Protein AF-A0A1H1T2J7-F1 (afdb_monomer_lite)

Radius of gyration: 29.34 Å; chains: 1; bounding box: 69×79×76 Å

Structure (mmCIF, N/CA/C/O backbone):
data_AF-A0A1H1T2J7-F1
#
_entry.id   AF-A0A1H1T2J7-F1
#
loop_
_atom_site.group_PDB
_atom_site.id
_atom_site.type_symbol
_atom_site.label_atom_id
_atom_site.label_alt_id
_atom_site.label_comp_id
_atom_site.label_asym_id
_atom_site.label_entity_id
_atom_site.label_seq_id
_atom_site.pdbx_PDB_ins_code
_atom_site.Cartn_x
_atom_site.Cartn_y
_atom_site.Cartn_z
_atom_site.occupancy
_atom_site.B_iso_or_equiv
_atom_site.auth_seq_id
_atom_site.auth_comp_id
_atom_site.auth_asym_id
_atom_site.auth_atom_id
_atom_site.pdbx_PDB_model_num
ATOM 1 N N . MET A 1 1 ? 28.607 -16.608 5.369 1.00 45.50 1 MET A N 1
ATOM 2 C CA . MET A 1 1 ? 27.404 -16.664 6.226 1.00 45.50 1 MET A CA 1
ATOM 3 C C . MET A 1 1 ? 26.547 -15.465 5.871 1.00 45.50 1 MET A C 1
ATOM 5 O O . MET A 1 1 ? 27.024 -14.351 6.033 1.00 45.50 1 MET A O 1
ATOM 9 N N . SER A 1 2 ? 25.358 -15.665 5.303 1.00 65.75 2 SER A N 1
ATOM 10 C CA . SER A 1 2 ? 24.449 -14.551 5.011 1.00 65.75 2 SER A CA 1
ATOM 11 C C . SER A 1 2 ? 23.874 -14.031 6.326 1.00 65.75 2 SER A C 1
ATOM 13 O O . SER A 1 2 ? 23.206 -14.776 7.038 1.00 65.75 2 SER A O 1
ATOM 15 N N . THR A 1 3 ? 24.163 -12.780 6.670 1.00 82.38 3 THR A N 1
ATOM 16 C CA . THR A 1 3 ? 23.633 -12.141 7.878 1.00 82.38 3 THR A CA 1
ATOM 17 C C . THR A 1 3 ? 22.155 -11.817 7.671 1.00 82.38 3 THR A C 1
ATOM 19 O O . THR A 1 3 ? 21.805 -11.123 6.719 1.00 82.38 3 THR A O 1
ATOM 22 N N . THR A 1 4 ? 21.283 -12.317 8.546 1.00 82.56 4 THR A N 1
ATOM 23 C CA . THR A 1 4 ? 19.844 -12.020 8.522 1.00 82.56 4 THR A CA 1
ATOM 24 C C . THR A 1 4 ? 19.468 -11.142 9.709 1.00 82.56 4 THR A C 1
ATOM 26 O O . THR A 1 4 ? 19.752 -11.508 10.850 1.00 82.56 4 THR A O 1
ATOM 29 N N . THR A 1 5 ? 18.786 -10.026 9.457 1.00 86.62 5 THR A N 1
ATOM 30 C CA . THR A 1 5 ? 18.246 -9.146 10.505 1.00 86.62 5 THR A CA 1
ATOM 31 C C . THR A 1 5 ? 16.771 -9.488 10.750 1.00 86.62 5 THR A C 1
ATOM 33 O O . THR A 1 5 ? 16.006 -9.524 9.784 1.00 86.62 5 THR A O 1
ATOM 36 N N . PRO A 1 6 ? 16.333 -9.745 11.998 1.00 87.75 6 PRO A N 1
ATOM 37 C CA . PRO A 1 6 ? 14.924 -9.990 12.288 1.00 87.75 6 PRO A CA 1
ATOM 38 C C . PRO A 1 6 ? 14.098 -8.716 12.055 1.00 87.75 6 PRO A C 1
ATOM 40 O O . PRO A 1 6 ? 14.407 -7.657 12.597 1.00 87.75 6 PRO A O 1
ATOM 43 N N . MET A 1 7 ? 13.030 -8.831 11.266 1.00 89.06 7 MET A N 1
ATOM 44 C CA . MET A 1 7 ? 12.106 -7.745 10.929 1.00 89.06 7 MET A CA 1
ATOM 45 C C . MET A 1 7 ? 10.665 -8.220 11.118 1.00 89.06 7 MET A C 1
ATOM 47 O O . MET A 1 7 ? 10.352 -9.383 10.858 1.00 89.06 7 MET A O 1
ATOM 51 N N . ARG A 1 8 ? 9.780 -7.323 11.565 1.00 91.38 8 ARG A N 1
ATOM 52 C CA . ARG A 1 8 ? 8.338 -7.582 11.541 1.00 91.38 8 ARG A CA 1
ATOM 53 C C . ARG A 1 8 ? 7.789 -7.260 10.162 1.00 91.38 8 ARG A C 1
ATOM 55 O O . ARG A 1 8 ? 8.061 -6.193 9.628 1.00 91.38 8 ARG A O 1
ATOM 62 N N . VAL A 1 9 ? 7.024 -8.195 9.620 1.00 90.88 9 VAL A N 1
ATOM 63 C CA . VAL A 1 9 ? 6.375 -8.081 8.316 1.00 90.88 9 VAL A CA 1
ATOM 64 C C . VAL A 1 9 ? 4.887 -8.277 8.531 1.00 90.88 9 VAL A C 1
ATOM 66 O O . VAL A 1 9 ? 4.489 -9.073 9.386 1.00 90.88 9 VAL A O 1
ATOM 69 N N . ASP A 1 10 ? 4.091 -7.531 7.777 1.00 91.62 10 ASP A N 1
ATOM 70 C CA . ASP A 1 10 ? 2.645 -7.676 7.778 1.00 91.62 10 ASP A CA 1
ATOM 71 C C . ASP A 1 10 ? 2.222 -9.113 7.409 1.00 91.62 10 ASP A C 1
ATOM 73 O O . ASP A 1 10 ? 2.847 -9.763 6.563 1.00 91.62 10 ASP A O 1
ATOM 77 N N . VAL A 1 11 ? 1.189 -9.629 8.080 1.00 93.94 11 VAL A N 1
ATOM 78 C CA . VAL A 1 11 ? 0.744 -11.018 7.900 1.00 93.94 11 VAL A CA 1
ATOM 79 C C . VAL A 1 11 ? 0.159 -11.253 6.511 1.00 93.94 11 VAL A C 1
ATOM 81 O O . VAL A 1 11 ? 0.441 -12.295 5.917 1.00 93.94 11 VAL A O 1
ATOM 84 N N . ASP A 1 12 ? -0.563 -10.278 5.960 1.00 92.94 12 ASP A N 1
ATOM 85 C CA . ASP A 1 12 ? -1.181 -10.386 4.642 1.00 92.94 12 ASP A CA 1
ATOM 86 C C . ASP A 1 12 ? -0.097 -10.388 3.561 1.00 92.94 12 ASP A C 1
ATOM 88 O O . ASP A 1 12 ? -0.158 -11.165 2.606 1.00 92.94 12 ASP A O 1
ATOM 92 N N . LEU A 1 13 ? 0.970 -9.606 3.757 1.00 93.94 13 LEU A N 1
ATOM 93 C CA . LEU A 1 13 ? 2.134 -9.619 2.870 1.00 93.94 13 LEU A CA 1
ATOM 94 C C . LEU A 1 13 ? 2.876 -10.968 2.908 1.00 93.94 13 LEU A C 1
ATOM 96 O O . LEU A 1 13 ? 3.302 -11.481 1.869 1.00 93.94 13 LEU A O 1
ATOM 100 N N . VAL A 1 14 ? 3.014 -11.576 4.091 1.00 96.56 14 VAL A N 1
ATOM 101 C CA . VAL A 1 14 ? 3.596 -12.922 4.236 1.00 96.56 14 VAL A CA 1
ATOM 102 C C . VAL A 1 14 ? 2.714 -13.980 3.568 1.00 96.56 14 VAL A C 1
ATOM 104 O O . VAL A 1 14 ? 3.239 -14.888 2.918 1.00 96.56 14 VAL A O 1
ATOM 107 N N . ASP A 1 15 ? 1.395 -13.886 3.704 1.00 97.44 15 ASP A N 1
ATOM 108 C CA . ASP A 1 15 ? 0.460 -14.838 3.105 1.00 97.44 15 ASP A CA 1
ATOM 109 C C . ASP A 1 15 ? 0.399 -14.699 1.576 1.00 97.44 15 ASP A C 1
ATOM 111 O O . ASP A 1 15 ? 0.446 -15.713 0.871 1.00 97.44 15 ASP A O 1
ATOM 115 N N . ALA A 1 16 ? 0.453 -13.474 1.045 1.00 96.62 16 ALA A N 1
ATOM 116 C CA . ALA A 1 16 ? 0.639 -13.230 -0.384 1.00 96.62 16 ALA A CA 1
ATOM 117 C C . ALA A 1 16 ? 1.948 -13.857 -0.897 1.00 96.62 16 ALA A C 1
ATOM 119 O O . ALA A 1 16 ? 1.958 -14.547 -1.921 1.00 96.62 16 ALA A O 1
ATOM 120 N N . ALA A 1 17 ? 3.052 -13.689 -0.160 1.00 97.25 17 ALA A N 1
ATOM 121 C CA . ALA A 1 17 ? 4.344 -14.268 -0.521 1.00 97.25 17 ALA A CA 1
ATOM 122 C C . ALA A 1 17 ? 4.333 -15.802 -0.517 1.00 97.25 17 ALA A C 1
ATOM 124 O O . ALA A 1 17 ? 4.962 -16.413 -1.380 1.00 97.25 17 ALA A O 1
ATOM 125 N N . LYS A 1 18 ? 3.606 -16.444 0.409 1.00 97.75 18 LYS A N 1
ATOM 126 C CA . LYS A 1 18 ? 3.408 -17.906 0.388 1.00 97.75 18 LYS A CA 1
ATOM 127 C C . LYS A 1 18 ? 2.643 -18.343 -0.854 1.00 97.75 18 LYS A C 1
ATOM 129 O O . LYS A 1 18 ? 3.051 -19.307 -1.494 1.00 97.75 18 LYS A O 1
ATOM 134 N N . SER A 1 19 ? 1.556 -17.645 -1.182 1.00 97.81 19 SER A N 1
ATOM 135 C CA . SER A 1 19 ? 0.707 -17.990 -2.324 1.00 97.81 19 SER A CA 1
ATOM 136 C C . SER A 1 19 ? 1.483 -17.923 -3.637 1.00 97.81 19 SER A C 1
ATOM 138 O O . SER A 1 19 ? 1.454 -18.870 -4.416 1.00 97.81 19 SER A O 1
ATOM 140 N N . VAL A 1 20 ? 2.213 -16.829 -3.871 1.00 97.38 20 VAL A N 1
ATOM 141 C CA . VAL A 1 20 ? 3.005 -16.659 -5.100 1.00 97.38 20 VAL A CA 1
ATOM 142 C C . VAL A 1 20 ? 4.252 -17.541 -5.083 1.00 97.38 20 VAL A C 1
ATOM 144 O O . VAL A 1 20 ? 4.575 -18.176 -6.083 1.00 97.38 20 VAL A O 1
ATOM 147 N N . GLY A 1 21 ? 4.931 -17.645 -3.938 1.00 95.94 21 GLY A N 1
ATOM 148 C CA . GLY A 1 21 ? 6.111 -18.492 -3.788 1.00 95.94 21 GLY A CA 1
ATOM 149 C C . GLY A 1 21 ? 5.819 -19.967 -4.067 1.00 95.94 21 GLY A C 1
ATOM 150 O O . GLY A 1 21 ? 6.632 -20.628 -4.703 1.00 95.94 21 GLY A O 1
ATOM 151 N N . ALA A 1 22 ? 4.644 -20.475 -3.684 1.00 95.75 22 ALA A N 1
ATOM 152 C CA . ALA A 1 22 ? 4.247 -21.853 -3.972 1.00 95.75 22 ALA A CA 1
ATOM 153 C C . ALA A 1 22 ? 4.180 -22.157 -5.480 1.00 95.75 22 ALA A C 1
ATOM 155 O O . ALA A 1 22 ? 4.58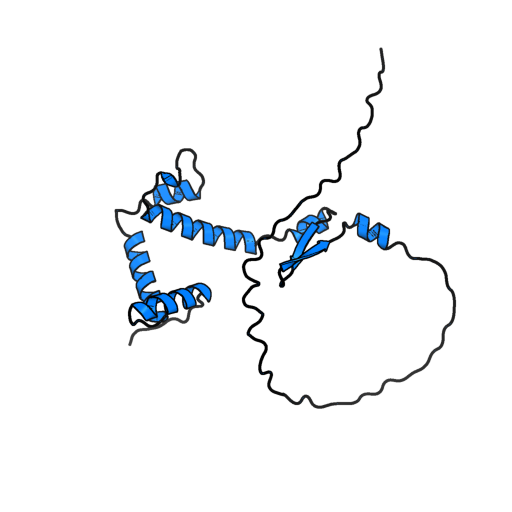1 -23.244 -5.889 1.00 95.75 22 ALA A O 1
ATOM 156 N N . LEU A 1 23 ? 3.732 -21.198 -6.299 1.00 96.19 23 LEU A N 1
ATOM 157 C CA . LEU A 1 23 ? 3.687 -21.334 -7.762 1.00 96.19 23 LEU A CA 1
ATOM 158 C C . LEU A 1 23 ? 5.095 -21.349 -8.376 1.00 96.19 23 LEU A C 1
ATOM 160 O O . LEU A 1 23 ? 5.359 -22.080 -9.323 1.00 96.19 23 LEU A O 1
ATOM 164 N N . GLU A 1 24 ? 6.014 -20.588 -7.783 1.00 92.75 24 GLU A N 1
ATOM 165 C CA . GLU A 1 24 ? 7.387 -20.386 -8.262 1.00 92.75 24 GLU A CA 1
ATOM 166 C C . GLU A 1 24 ? 8.422 -21.282 -7.553 1.00 92.75 24 GLU A C 1
ATOM 168 O O . GLU A 1 24 ? 9.630 -21.083 -7.699 1.00 92.75 24 GLU A O 1
ATOM 173 N N . SER A 1 25 ? 7.972 -22.253 -6.749 1.00 95.94 25 SER A N 1
ATOM 174 C CA . SER A 1 25 ? 8.825 -23.130 -5.927 1.00 95.94 25 SER A CA 1
ATOM 175 C C . SER A 1 25 ? 9.787 -22.378 -4.984 1.00 95.94 25 SER A C 1
ATOM 177 O O . SER A 1 25 ? 10.945 -22.757 -4.805 1.00 95.94 25 SER A O 1
ATOM 179 N N . ARG A 1 26 ? 9.309 -21.299 -4.355 1.00 96.19 26 ARG A N 1
ATOM 180 C CA . ARG A 1 26 ? 10.039 -20.460 -3.389 1.00 96.19 26 ARG A CA 1
ATOM 181 C C . ARG A 1 26 ? 9.320 -20.418 -2.043 1.00 96.19 26 ARG A C 1
ATOM 183 O O . ARG A 1 26 ? 8.097 -20.350 -1.966 1.00 96.19 26 ARG A O 1
ATOM 190 N N . SER A 1 27 ? 10.088 -20.389 -0.956 1.00 96.94 27 SER A N 1
ATOM 191 C CA . SER A 1 27 ? 9.541 -20.083 0.373 1.00 96.94 27 SER A CA 1
ATOM 192 C C . SER A 1 27 ? 9.063 -18.628 0.457 1.00 96.94 27 SER A C 1
ATOM 194 O O . SER A 1 27 ? 9.518 -17.773 -0.304 1.00 96.94 27 SER A O 1
ATOM 196 N N . ALA A 1 28 ? 8.208 -18.315 1.436 1.00 95.81 28 ALA A N 1
ATOM 197 C CA . ALA A 1 28 ? 7.718 -16.951 1.654 1.00 95.81 28 ALA A CA 1
ATOM 198 C C . ALA A 1 28 ? 8.863 -15.934 1.811 1.00 95.81 28 ALA A C 1
ATOM 200 O O . ALA A 1 28 ? 8.860 -14.894 1.165 1.00 95.81 28 ALA A O 1
ATOM 201 N N . THR A 1 29 ? 9.896 -16.258 2.597 1.00 94.38 29 THR A N 1
ATOM 202 C CA . THR A 1 29 ? 11.063 -15.381 2.791 1.00 94.38 29 THR A CA 1
ATOM 203 C C . THR A 1 29 ? 11.845 -15.155 1.496 1.00 94.38 29 THR A C 1
ATOM 205 O O . THR A 1 29 ? 12.289 -14.038 1.226 1.00 94.38 29 THR A O 1
ATOM 208 N N . GLN A 1 30 ? 12.003 -16.196 0.672 1.00 94.88 30 GLN A N 1
ATOM 209 C CA . GLN A 1 30 ? 12.649 -16.072 -0.638 1.00 94.88 30 GLN A CA 1
ATOM 210 C C . GLN A 1 30 ? 11.816 -15.210 -1.585 1.00 94.88 30 GLN A C 1
ATOM 212 O O . GLN A 1 30 ? 12.375 -14.360 -2.274 1.00 94.88 30 GLN A O 1
ATOM 217 N N . GLN A 1 31 ? 10.494 -15.386 -1.584 1.00 97.50 31 GLN A N 1
ATOM 218 C CA . GLN A 1 31 ? 9.592 -14.598 -2.413 1.00 97.50 31 GLN A CA 1
ATOM 219 C C . GLN A 1 31 ? 9.572 -13.121 -1.993 1.00 97.50 31 GLN A C 1
ATOM 221 O O . GLN A 1 31 ? 9.680 -12.248 -2.850 1.00 97.50 31 GLN A O 1
ATOM 226 N N . LEU A 1 32 ? 9.555 -12.827 -0.688 1.00 96.31 32 LEU A N 1
ATOM 227 C CA . LEU A 1 32 ? 9.696 -11.461 -0.169 1.00 96.31 32 LEU A CA 1
ATOM 228 C C . LEU A 1 32 ? 11.031 -10.836 -0.579 1.00 96.31 32 LEU A C 1
ATOM 230 O O . LEU A 1 32 ? 11.070 -9.702 -1.045 1.00 96.31 32 LEU A O 1
ATOM 234 N N . SER A 1 33 ? 12.127 -11.589 -0.461 1.00 94.50 33 SER A N 1
ATOM 235 C CA . SER A 1 33 ? 13.455 -11.123 -0.881 1.00 94.50 33 SER A CA 1
ATOM 236 C C . SER A 1 33 ? 13.512 -10.846 -2.386 1.00 94.50 33 SER A C 1
ATOM 238 O O . SER A 1 33 ? 14.177 -9.910 -2.827 1.00 94.50 33 SER A O 1
ATOM 240 N N . HIS A 1 34 ? 12.818 -11.659 -3.182 1.00 96.19 34 HIS A N 1
ATOM 241 C CA . HIS A 1 34 ? 12.709 -11.484 -4.623 1.00 96.19 34 HIS A CA 1
ATOM 242 C C . HIS A 1 34 ? 11.932 -10.212 -4.979 1.00 96.19 34 HIS A C 1
ATOM 244 O O . HIS A 1 34 ? 12.437 -9.403 -5.754 1.00 96.19 34 HIS A O 1
ATOM 250 N N . TRP A 1 35 ? 10.768 -9.986 -4.367 1.00 96.00 35 TRP A N 1
ATOM 251 C CA . TRP A 1 35 ? 10.005 -8.751 -4.555 1.00 96.00 35 TRP A CA 1
ATOM 252 C C . TRP A 1 35 ? 10.762 -7.515 -4.093 1.00 96.00 35 TRP A C 1
ATOM 254 O O . TRP A 1 35 ? 10.788 -6.536 -4.824 1.00 96.00 35 TRP A O 1
ATOM 264 N N . ALA A 1 36 ? 11.433 -7.567 -2.942 1.00 94.56 36 ALA A N 1
ATOM 265 C CA . ALA A 1 36 ? 12.245 -6.453 -2.462 1.00 94.56 36 ALA A CA 1
ATOM 266 C C . ALA A 1 36 ? 13.370 -6.106 -3.450 1.00 94.56 36 ALA A C 1
ATOM 268 O O . ALA A 1 36 ? 13.637 -4.933 -3.704 1.00 94.56 36 ALA A O 1
ATOM 269 N N . ARG A 1 37 ? 14.005 -7.122 -4.054 1.00 94.56 37 ARG A N 1
ATOM 270 C CA . ARG A 1 37 ? 15.012 -6.903 -5.097 1.00 94.56 37 ARG A CA 1
ATOM 271 C C . ARG A 1 37 ? 14.395 -6.260 -6.337 1.00 94.56 37 ARG A C 1
ATOM 273 O O . ARG A 1 37 ? 14.931 -5.264 -6.795 1.00 94.56 37 ARG A O 1
ATOM 280 N N . ILE A 1 38 ? 13.284 -6.794 -6.850 1.00 92.94 38 ILE A N 1
ATOM 281 C CA . ILE A 1 38 ? 12.602 -6.220 -8.019 1.00 92.94 38 ILE A CA 1
ATOM 282 C C . ILE A 1 38 ? 12.155 -4.784 -7.738 1.00 92.94 38 ILE A C 1
ATOM 284 O O . ILE A 1 38 ? 12.457 -3.908 -8.534 1.00 92.94 38 ILE A O 1
ATOM 288 N N . GLY A 1 39 ? 11.493 -4.530 -6.607 1.00 90.62 39 GLY A N 1
ATOM 289 C CA . GLY A 1 39 ? 11.015 -3.201 -6.223 1.00 90.62 39 GLY A CA 1
ATOM 290 C C . GLY A 1 39 ? 12.142 -2.173 -6.200 1.00 90.62 39 GLY A C 1
ATOM 291 O O . GLY A 1 39 ? 12.020 -1.127 -6.825 1.00 90.62 39 GLY A O 1
ATOM 292 N N . ARG A 1 40 ? 13.289 -2.523 -5.604 1.00 91.00 40 ARG A N 1
ATOM 293 C CA . ARG A 1 40 ? 14.472 -1.658 -5.627 1.00 91.00 40 ARG A CA 1
ATOM 294 C C . ARG A 1 40 ? 14.948 -1.364 -7.050 1.00 91.00 40 ARG A C 1
ATOM 296 O O . ARG A 1 40 ? 15.190 -0.208 -7.369 1.00 91.00 40 ARG A O 1
ATOM 303 N N . GLU A 1 41 ? 15.092 -2.387 -7.896 1.00 91.62 41 GLU A N 1
ATOM 304 C CA . GLU A 1 41 ? 15.535 -2.180 -9.284 1.00 91.62 41 GLU A CA 1
ATOM 305 C C . GLU A 1 41 ? 14.543 -1.309 -10.072 1.00 91.62 41 GLU A C 1
ATOM 307 O O . GLU A 1 41 ? 14.966 -0.443 -10.838 1.00 91.62 41 GLU A O 1
ATOM 312 N N . LEU A 1 42 ? 13.234 -1.490 -9.851 1.00 87.31 42 LEU A N 1
ATOM 313 C CA . LEU A 1 42 ? 12.183 -0.670 -10.457 1.00 87.31 42 LEU A CA 1
ATOM 314 C C . LEU A 1 42 ? 12.285 0.796 -10.020 1.00 87.31 42 LEU A C 1
ATOM 316 O O . LEU A 1 42 ? 12.227 1.678 -10.871 1.00 87.31 42 LEU A O 1
ATOM 320 N N . GLU A 1 43 ? 12.492 1.068 -8.733 1.00 85.44 43 GLU A N 1
ATOM 321 C CA . GLU A 1 43 ? 12.647 2.435 -8.214 1.00 85.44 43 GLU A CA 1
ATOM 322 C C . GLU A 1 43 ? 13.919 3.124 -8.723 1.00 85.44 43 GLU A C 1
ATOM 324 O O . GLU A 1 43 ? 13.920 4.330 -8.951 1.00 85.44 43 GLU A O 1
ATOM 329 N N . THR A 1 44 ? 15.000 2.368 -8.935 1.00 86.50 44 THR A N 1
ATOM 3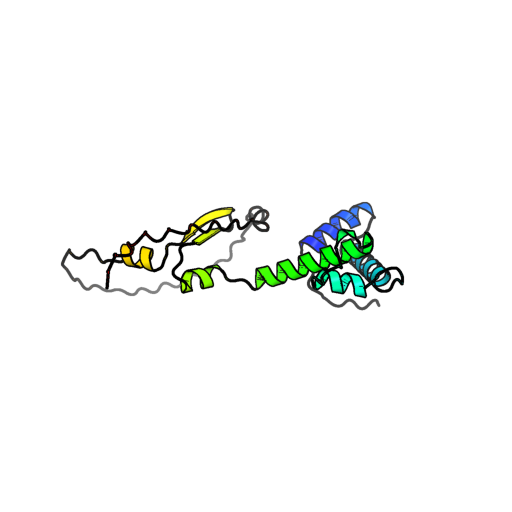30 C CA . THR A 1 44 ? 16.260 2.905 -9.479 1.00 86.50 44 THR A CA 1
ATOM 331 C C . THR A 1 44 ? 16.287 2.995 -11.006 1.00 86.50 44 THR A C 1
ATOM 333 O O . THR A 1 44 ? 17.246 3.518 -11.575 1.00 86.50 44 THR A O 1
ATOM 336 N N . SER A 1 45 ? 15.271 2.457 -11.687 1.00 85.25 45 SER A N 1
ATOM 337 C CA . SER A 1 45 ? 15.221 2.430 -13.146 1.00 85.25 45 SER A CA 1
ATOM 338 C C . SER A 1 45 ? 14.997 3.838 -13.714 1.00 85.25 45 SER A C 1
ATOM 340 O O . SER A 1 45 ? 14.116 4.547 -13.231 1.00 85.25 45 SER A O 1
ATOM 342 N N . PRO A 1 46 ? 15.694 4.229 -14.800 1.00 81.69 46 PRO A N 1
ATOM 343 C CA . PRO A 1 46 ? 15.450 5.504 -15.483 1.00 81.69 46 PRO A CA 1
ATOM 344 C C . PRO A 1 46 ? 14.021 5.677 -16.020 1.00 81.69 46 PRO A C 1
ATOM 346 O O . PRO A 1 46 ? 13.628 6.795 -16.326 1.00 81.69 46 PRO A O 1
ATOM 349 N N . GLY A 1 47 ? 13.265 4.582 -16.165 1.00 82.12 47 GLY A N 1
ATOM 350 C CA . GLY A 1 47 ? 11.875 4.603 -16.628 1.00 82.12 47 GLY A CA 1
ATOM 351 C C . GLY A 1 47 ? 10.841 4.913 -15.544 1.00 82.12 47 GLY A C 1
ATOM 352 O O . GLY A 1 47 ? 9.660 4.884 -15.843 1.00 82.12 47 GLY A O 1
ATOM 353 N N . THR A 1 48 ? 11.255 5.161 -14.300 1.00 86.06 48 THR A N 1
ATOM 354 C CA . THR A 1 48 ? 10.346 5.538 -13.208 1.00 86.06 48 THR A CA 1
ATOM 355 C C . THR A 1 48 ? 10.439 7.042 -12.990 1.00 86.06 48 THR A C 1
ATOM 357 O O . THR A 1 48 ? 11.483 7.551 -12.565 1.00 86.06 48 THR A O 1
ATOM 360 N N . ASN A 1 49 ? 9.360 7.782 -13.248 1.00 91.19 49 ASN A N 1
ATOM 361 C CA . ASN A 1 49 ? 9.371 9.230 -13.084 1.00 91.19 49 ASN A CA 1
ATOM 362 C C . ASN A 1 49 ? 8.965 9.610 -11.656 1.00 91.19 49 ASN A C 1
ATOM 364 O O . ASN A 1 49 ? 7.832 9.996 -11.365 1.00 91.19 49 ASN A O 1
ATOM 368 N N . HIS A 1 50 ? 9.934 9.528 -10.739 1.00 90.62 50 HIS A N 1
ATOM 369 C CA . HIS A 1 50 ? 9.699 9.811 -9.321 1.00 90.62 50 HIS A CA 1
ATOM 370 C C . HIS A 1 50 ? 9.100 11.203 -9.080 1.00 90.62 50 HIS A C 1
ATOM 372 O O . HIS A 1 50 ? 8.329 11.388 -8.142 1.00 90.62 50 HIS A O 1
ATOM 378 N N . ARG A 1 51 ? 9.423 12.187 -9.925 1.00 92.62 51 ARG A N 1
ATOM 379 C CA . ARG A 1 51 ? 8.893 13.542 -9.783 1.00 92.62 51 ARG A CA 1
ATOM 380 C C . ARG A 1 51 ? 7.388 13.571 -10.023 1.00 92.62 51 ARG A C 1
ATOM 382 O O . ARG A 1 51 ? 6.675 14.131 -9.198 1.00 92.62 51 ARG A O 1
ATOM 389 N N . ASP A 1 52 ? 6.913 12.965 -11.102 1.00 94.81 52 ASP A N 1
ATOM 390 C CA . ASP A 1 52 ? 5.488 12.995 -11.436 1.00 94.81 52 ASP A CA 1
ATOM 391 C C . ASP A 1 52 ? 4.670 12.106 -10.490 1.00 94.81 52 ASP A C 1
ATOM 393 O O . ASP A 1 52 ? 3.599 12.520 -10.049 1.00 94.81 52 ASP A O 1
ATOM 397 N N . ILE A 1 53 ? 5.238 10.986 -10.021 1.00 94.62 53 ILE A N 1
ATOM 398 C CA . ILE A 1 53 ? 4.675 10.209 -8.902 1.00 94.62 53 ILE A CA 1
ATOM 399 C C . ILE A 1 53 ? 4.446 11.108 -7.677 1.00 94.62 53 ILE A C 1
ATOM 401 O O . ILE A 1 53 ? 3.346 11.129 -7.125 1.00 94.62 53 ILE A O 1
ATOM 405 N N . GLN A 1 54 ? 5.454 11.875 -7.244 1.00 95.25 54 GLN A N 1
ATOM 406 C CA . GLN A 1 54 ? 5.318 12.749 -6.070 1.00 95.25 54 GLN A CA 1
ATOM 407 C C . GLN A 1 54 ? 4.275 13.853 -6.273 1.00 95.25 54 GLN A C 1
ATOM 409 O O . GLN A 1 54 ? 3.576 14.210 -5.328 1.00 95.25 54 GLN A O 1
ATOM 414 N N . ARG A 1 55 ? 4.134 14.373 -7.494 1.00 96.94 55 ARG A N 1
ATOM 415 C CA . ARG A 1 55 ? 3.137 15.402 -7.828 1.00 96.94 55 ARG A CA 1
ATOM 416 C C . ARG A 1 55 ? 1.715 14.872 -7.745 1.00 96.94 55 ARG A C 1
ATOM 418 O O . ARG A 1 55 ? 0.872 15.511 -7.119 1.00 96.94 55 ARG A O 1
ATOM 425 N N . VAL A 1 56 ? 1.477 13.671 -8.277 1.00 97.50 56 VAL A N 1
ATOM 426 C CA . VAL A 1 56 ? 0.191 12.973 -8.130 1.00 97.50 56 VAL A CA 1
ATOM 427 C C . VAL A 1 56 ? -0.093 12.678 -6.656 1.00 97.50 56 VAL A C 1
ATOM 429 O O . VAL A 1 56 ? -1.194 12.937 -6.173 1.00 97.50 56 VAL A O 1
ATOM 432 N N . LEU A 1 57 ? 0.903 12.209 -5.896 1.00 96.25 57 LEU A N 1
ATOM 433 C CA . LEU A 1 57 ? 0.748 11.964 -4.457 1.00 96.25 57 LEU A CA 1
ATOM 434 C C . LEU A 1 57 ? 0.473 13.243 -3.651 1.00 96.25 57 LEU A C 1
ATOM 436 O O . LEU A 1 57 ? -0.234 13.181 -2.644 1.00 96.25 57 LEU A O 1
ATOM 440 N N . ALA A 1 58 ? 1.005 14.386 -4.086 1.00 95.81 58 ALA A N 1
ATOM 441 C CA . ALA A 1 58 ? 0.742 15.697 -3.499 1.00 95.81 58 ALA A CA 1
ATOM 442 C C . ALA A 1 58 ? -0.603 16.305 -3.940 1.00 95.81 58 ALA A C 1
ATOM 444 O O . ALA A 1 58 ? -1.051 17.276 -3.330 1.00 95.81 58 ALA A O 1
ATOM 445 N N . GLY A 1 59 ? -1.248 15.746 -4.970 1.00 94.88 59 GLY A N 1
ATOM 446 C CA . GLY A 1 59 ? -2.451 16.313 -5.577 1.00 94.88 59 GLY A CA 1
ATOM 447 C C . GLY A 1 59 ? -2.187 17.629 -6.315 1.00 94.8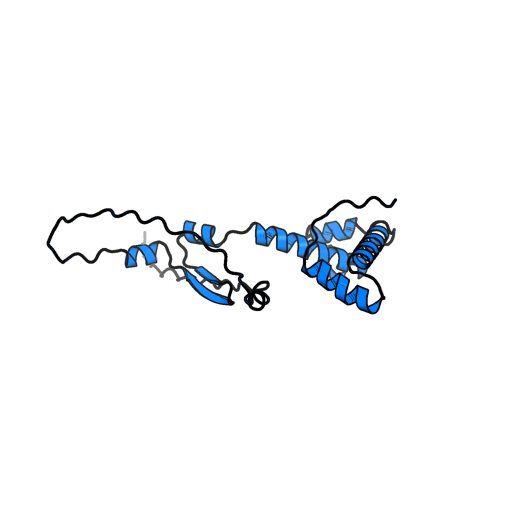8 59 GLY A C 1
ATOM 448 O O . GLY A 1 59 ? -3.028 18.527 -6.274 1.00 94.88 59 GLY A O 1
ATOM 449 N N . GLU A 1 60 ? -1.010 17.783 -6.934 1.00 96.56 60 GLU A N 1
ATOM 450 C CA . GLU A 1 60 ? -0.671 18.971 -7.726 1.00 96.56 60 GLU A CA 1
ATOM 451 C C . GLU A 1 60 ? -1.606 19.088 -8.940 1.00 96.56 60 GLU A C 1
ATOM 453 O O . GLU A 1 60 ? -1.805 18.132 -9.690 1.00 96.56 60 GLU A O 1
ATOM 458 N N . ALA A 1 61 ? -2.191 20.272 -9.141 1.00 91.75 61 ALA A N 1
ATOM 459 C CA . ALA A 1 61 ? -3.101 20.509 -10.257 1.00 91.75 61 ALA A CA 1
ATOM 460 C C . ALA A 1 61 ? -2.392 20.281 -11.604 1.00 91.75 61 ALA A C 1
ATOM 462 O O . ALA A 1 61 ? -1.307 20.817 -11.836 1.00 91.75 61 ALA A O 1
ATOM 463 N N . GLY A 1 62 ? -3.028 19.517 -12.495 1.00 91.12 62 GLY A N 1
ATOM 464 C CA . GLY A 1 62 ? -2.482 19.171 -13.811 1.00 91.12 62 GLY A CA 1
ATOM 465 C C . GLY A 1 62 ? -1.575 17.937 -13.837 1.00 91.12 62 GLY A C 1
ATOM 466 O O . GLY A 1 62 ? -1.006 17.656 -14.886 1.00 91.12 62 GLY A O 1
ATOM 467 N N . TYR A 1 63 ? -1.438 17.210 -12.722 1.00 94.06 63 TYR A N 1
ATOM 468 C CA . TYR A 1 63 ? -0.806 15.889 -12.687 1.00 94.06 63 TYR A CA 1
ATOM 469 C C . TYR A 1 63 ? -1.844 14.854 -12.269 1.00 94.06 63 TYR A C 1
ATOM 471 O O . TYR A 1 63 ? -2.202 14.753 -11.093 1.00 94.06 63 TYR A O 1
ATOM 479 N N . GLU A 1 64 ? -2.348 14.109 -13.248 1.00 95.56 64 GLU A N 1
ATOM 480 C CA . GLU A 1 64 ? -3.398 13.121 -13.042 1.00 95.56 64 GLU A CA 1
ATOM 481 C C . GLU A 1 64 ? -2.820 11.710 -12.941 1.00 95.56 64 GLU A C 1
ATOM 483 O O . GLU A 1 64 ? -1.772 11.380 -13.491 1.00 95.56 64 GLU A O 1
ATOM 488 N N . TYR A 1 65 ? -3.516 10.860 -12.192 1.00 95.75 65 TYR A N 1
ATOM 489 C CA . TYR A 1 65 ? -3.123 9.468 -12.004 1.00 95.75 65 TYR A CA 1
ATOM 490 C C . TYR A 1 65 ? -3.123 8.681 -13.320 1.00 95.75 65 TYR A C 1
ATOM 492 O O . TYR A 1 65 ? -2.222 7.876 -13.557 1.00 95.75 65 TYR A O 1
ATOM 500 N N . ASP A 1 66 ? -4.120 8.933 -14.167 1.00 96.44 66 ASP A N 1
ATOM 501 C CA . ASP A 1 66 ? -4.318 8.205 -15.420 1.00 96.44 66 ASP A CA 1
ATOM 502 C C . ASP A 1 66 ? -3.286 8.587 -16.498 1.00 96.44 66 ASP A C 1
ATOM 504 O O . ASP A 1 66 ? -3.080 7.818 -17.434 1.00 96.44 66 ASP A O 1
ATOM 508 N N . ASP A 1 67 ? -2.576 9.708 -16.321 1.00 95.25 67 ASP A N 1
ATOM 509 C CA . ASP A 1 67 ? -1.494 10.153 -17.211 1.00 95.25 67 ASP A CA 1
ATOM 510 C C . ASP A 1 67 ? -0.146 9.473 -16.910 1.00 95.25 67 ASP A C 1
ATOM 512 O O . ASP A 1 67 ? 0.801 9.576 -17.693 1.00 95.25 67 ASP A O 1
ATOM 516 N N . LEU A 1 68 ? -0.030 8.781 -15.772 1.00 94.69 68 LEU A N 1
ATOM 517 C CA . LEU A 1 68 ? 1.174 8.034 -15.414 1.00 94.69 68 LEU A CA 1
ATOM 518 C C . LEU A 1 68 ? 1.249 6.699 -16.165 1.00 94.69 68 LEU A C 1
ATOM 520 O O . LEU A 1 68 ? 0.238 6.032 -16.387 1.00 94.69 68 LEU A O 1
ATOM 524 N N . GLU A 1 69 ? 2.469 6.238 -16.450 1.00 92.88 69 GLU A N 1
ATOM 525 C CA . GLU A 1 69 ? 2.690 4.868 -16.921 1.00 92.88 69 GLU A CA 1
ATOM 526 C C . GLU A 1 69 ? 2.240 3.833 -15.869 1.00 92.88 69 GLU A C 1
ATOM 528 O O . GLU A 1 69 ? 2.295 4.077 -14.662 1.00 92.88 69 GLU A O 1
ATOM 533 N N . GLU A 1 70 ? 1.845 2.628 -16.303 1.00 91.31 70 GLU A N 1
ATOM 534 C CA . GLU A 1 70 ? 1.284 1.583 -15.421 1.00 91.31 70 GLU A CA 1
ATOM 535 C C . GLU A 1 70 ? 2.173 1.242 -14.212 1.00 91.31 70 GLU A C 1
ATOM 537 O O . GLU A 1 70 ? 1.680 0.923 -13.122 1.00 91.31 70 GLU A O 1
ATOM 542 N N . ARG A 1 71 ? 3.497 1.303 -14.400 1.00 90.50 71 ARG A N 1
ATOM 543 C CA . ARG A 1 71 ? 4.479 1.088 -13.334 1.00 90.50 71 ARG A CA 1
ATOM 544 C C . ARG A 1 71 ? 4.384 2.177 -12.269 1.00 90.50 71 ARG A C 1
ATOM 546 O O . ARG A 1 71 ? 4.303 1.857 -11.084 1.00 90.50 71 ARG A O 1
ATOM 553 N N . ASP A 1 72 ? 4.353 3.433 -12.688 1.00 93.38 72 ASP A N 1
ATOM 554 C CA . ASP A 1 72 ? 4.293 4.592 -11.801 1.00 93.38 72 ASP A CA 1
ATOM 555 C C . ASP A 1 72 ? 2.937 4.641 -11.081 1.00 93.38 72 ASP A C 1
ATOM 557 O O . ASP A 1 72 ? 2.874 4.840 -9.864 1.00 93.38 72 ASP A O 1
ATOM 561 N N . GLN A 1 73 ? 1.854 4.288 -11.781 1.00 95.44 73 GLN A N 1
ATOM 562 C CA . GLN A 1 73 ? 0.537 4.073 -11.179 1.00 95.44 73 GLN A CA 1
ATOM 563 C C . GLN A 1 73 ? 0.546 3.000 -10.079 1.00 95.44 73 GLN A C 1
ATOM 565 O O . GLN A 1 73 ? -0.168 3.127 -9.078 1.00 95.44 73 GLN A O 1
ATOM 570 N N . ALA A 1 74 ? 1.317 1.919 -10.242 1.00 92.75 74 ALA A N 1
ATOM 571 C CA . ALA A 1 74 ? 1.433 0.877 -9.224 1.00 92.75 74 ALA A CA 1
ATOM 572 C C . ALA A 1 74 ? 2.121 1.392 -7.953 1.00 92.75 74 ALA A C 1
ATOM 574 O O . ALA A 1 74 ? 1.666 1.077 -6.850 1.00 92.75 74 ALA A O 1
ATOM 575 N N . VAL A 1 75 ? 3.155 2.225 -8.105 1.00 92.38 75 VAL A N 1
ATOM 576 C CA . VAL A 1 75 ? 3.837 2.888 -6.984 1.00 92.38 75 VAL A CA 1
ATOM 577 C C . VAL A 1 75 ? 2.884 3.845 -6.264 1.00 92.38 75 VAL A C 1
ATOM 579 O O . VAL A 1 75 ? 2.781 3.799 -5.036 1.00 92.38 75 VAL A O 1
ATOM 582 N N . VAL A 1 76 ? 2.113 4.649 -7.007 1.00 95.44 76 VAL A N 1
ATOM 583 C CA . VAL A 1 76 ? 1.101 5.549 -6.428 1.00 95.44 76 VAL A CA 1
ATOM 584 C C . VAL A 1 76 ? 0.047 4.772 -5.631 1.00 95.44 76 VAL A C 1
ATOM 586 O O . VAL A 1 76 ? -0.219 5.124 -4.483 1.00 95.44 76 VAL A O 1
ATOM 589 N N . ARG A 1 77 ? -0.502 3.672 -6.176 1.00 95.44 77 ARG A N 1
ATOM 590 C CA . ARG A 1 77 ? -1.476 2.819 -5.459 1.00 95.44 77 ARG A CA 1
ATOM 591 C C . ARG A 1 77 ? -0.907 2.279 -4.148 1.00 95.44 77 ARG A C 1
ATOM 593 O O . ARG A 1 77 ? -1.594 2.308 -3.128 1.00 95.44 77 ARG A O 1
ATOM 600 N N . ALA A 1 78 ? 0.337 1.802 -4.163 1.00 92.62 78 ALA A N 1
ATOM 601 C CA . ALA A 1 78 ? 0.999 1.307 -2.960 1.00 92.62 78 ALA A CA 1
ATOM 602 C C . ALA A 1 78 ? 1.168 2.417 -1.908 1.00 92.62 78 ALA A C 1
ATOM 604 O O . ALA A 1 78 ? 0.827 2.211 -0.743 1.00 92.62 78 ALA A O 1
ATOM 605 N N . SER A 1 79 ? 1.603 3.612 -2.325 1.00 94.50 79 SER A N 1
ATOM 606 C CA . SER A 1 79 ? 1.761 4.757 -1.422 1.00 94.50 79 SER A CA 1
ATOM 607 C C . SER A 1 79 ? 0.427 5.241 -0.851 1.00 94.50 79 SER A C 1
ATOM 609 O O . SER A 1 79 ? 0.332 5.508 0.346 1.00 94.50 79 SER A O 1
ATOM 611 N N . TRP A 1 80 ? -0.634 5.320 -1.658 1.00 96.56 80 TRP A N 1
ATOM 612 C CA . TRP A 1 80 ? -1.962 5.665 -1.153 1.00 96.56 80 TRP A CA 1
ATOM 613 C C . TRP A 1 80 ? -2.469 4.653 -0.135 1.00 96.56 80 TRP A C 1
ATOM 615 O O . TRP A 1 80 ? -2.971 5.077 0.901 1.00 96.56 80 TRP A O 1
ATOM 625 N N . ASN A 1 81 ? -2.297 3.350 -0.369 1.00 94.00 81 ASN A N 1
ATOM 626 C CA . ASN A 1 81 ? -2.677 2.332 0.612 1.00 94.00 81 ASN A CA 1
ATOM 627 C C . ASN A 1 81 ? -1.954 2.546 1.949 1.00 94.00 81 ASN A C 1
ATOM 629 O O . ASN A 1 81 ? -2.602 2.584 2.993 1.00 94.00 81 ASN A O 1
ATOM 633 N N . GLU A 1 82 ? -0.638 2.775 1.928 1.00 91.38 82 GLU A N 1
ATOM 634 C CA . GLU A 1 82 ? 0.134 3.074 3.140 1.00 91.38 82 GLU A CA 1
ATOM 635 C C . GLU A 1 82 ? -0.369 4.348 3.839 1.00 91.38 82 GLU A C 1
ATOM 637 O O . GLU A 1 82 ? -0.613 4.360 5.049 1.00 91.38 82 GLU A O 1
ATOM 642 N N . GLN A 1 83 ? -0.564 5.430 3.082 1.00 93.81 83 GLN A N 1
ATOM 643 C CA . GLN A 1 83 ? -1.040 6.699 3.623 1.00 93.81 83 GLN A CA 1
ATOM 644 C C . GLN A 1 83 ? -2.454 6.589 4.197 1.00 93.81 83 GLN A C 1
ATOM 646 O O . GLN A 1 83 ? -2.737 7.202 5.227 1.00 93.81 83 GLN A O 1
ATOM 651 N N . ILE A 1 84 ? -3.338 5.828 3.552 1.00 93.62 84 ILE A N 1
ATOM 652 C CA . ILE A 1 84 ? -4.700 5.569 4.017 1.00 93.62 84 ILE A CA 1
ATOM 653 C C . ILE A 1 84 ? -4.652 4.779 5.318 1.00 93.62 84 ILE A C 1
ATOM 655 O O . ILE A 1 84 ? -5.274 5.214 6.282 1.00 93.62 84 ILE A O 1
ATOM 659 N N . GLU A 1 85 ? -3.892 3.686 5.395 1.00 90.69 85 GLU A N 1
ATOM 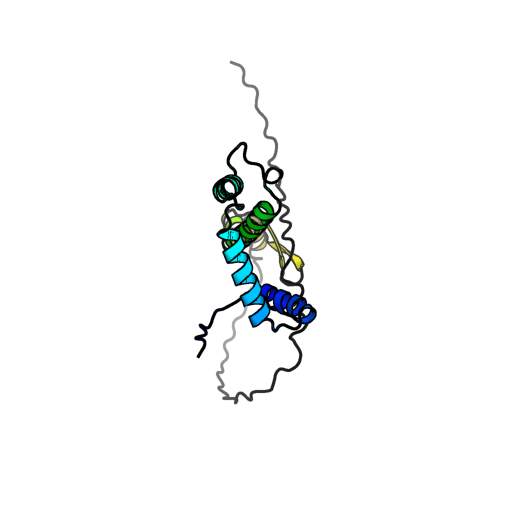660 C CA . GLU A 1 85 ? -3.767 2.904 6.631 1.00 90.69 85 GLU A CA 1
ATOM 661 C C . GLU A 1 85 ? -3.199 3.744 7.777 1.00 90.69 85 GLU A C 1
ATOM 663 O O . GLU A 1 85 ? -3.761 3.773 8.874 1.00 90.69 85 GLU A O 1
ATOM 668 N N . LYS A 1 86 ? -2.153 4.534 7.510 1.00 90.69 86 LYS A N 1
ATOM 669 C CA . LYS A 1 86 ? -1.577 5.449 8.500 1.00 90.69 86 LYS A CA 1
ATOM 670 C C . LYS A 1 86 ? -2.586 6.494 8.979 1.00 90.69 86 LYS A C 1
ATOM 672 O O . LYS A 1 86 ? -2.702 6.727 10.182 1.00 90.69 86 LYS A O 1
ATOM 677 N N . ARG A 1 87 ? -3.330 7.122 8.059 1.00 92.38 87 ARG A N 1
ATOM 678 C CA . ARG A 1 87 ? -4.370 8.104 8.408 1.00 92.38 87 ARG A CA 1
ATOM 679 C C . ARG A 1 87 ? -5.489 7.437 9.199 1.00 92.38 87 ARG A C 1
ATOM 681 O O . ARG A 1 87 ? -5.836 7.936 10.262 1.00 92.38 87 ARG A O 1
ATOM 688 N N . ARG A 1 88 ? -5.995 6.287 8.749 1.00 91.69 88 ARG A N 1
ATOM 689 C CA . ARG A 1 88 ? -7.031 5.507 9.445 1.00 91.69 88 ARG A CA 1
ATOM 690 C C . ARG A 1 88 ? -6.615 5.154 10.870 1.00 91.69 88 ARG A C 1
ATOM 692 O O . ARG A 1 88 ? -7.409 5.360 11.778 1.00 91.69 88 ARG A O 1
ATOM 699 N N . ALA A 1 89 ? -5.378 4.706 11.074 1.00 90.06 89 ALA A N 1
ATOM 700 C CA . ALA A 1 89 ? -4.850 4.386 12.399 1.00 90.06 89 ALA A CA 1
ATOM 701 C C . ALA A 1 89 ? -4.728 5.612 13.324 1.00 90.06 89 ALA A C 1
ATOM 703 O O . ALA A 1 89 ? -4.752 5.462 14.542 1.00 90.06 89 ALA A O 1
ATOM 704 N N . SER A 1 90 ? -4.597 6.819 12.762 1.00 91.38 90 SER A N 1
ATOM 705 C CA . SER A 1 90 ? -4.509 8.068 13.531 1.00 91.38 90 SER A CA 1
ATOM 706 C C . SER A 1 90 ? -5.863 8.693 13.889 1.00 91.38 90 SER A C 1
ATOM 708 O O . SER A 1 90 ? -5.915 9.592 14.727 1.00 91.38 90 SER A O 1
ATOM 710 N N . LEU A 1 91 ? -6.954 8.255 13.256 1.00 93.44 91 LEU A N 1
ATOM 711 C CA . LEU A 1 91 ? -8.276 8.854 13.435 1.00 93.44 91 LEU A CA 1
ATOM 712 C C . LEU A 1 91 ? -8.990 8.281 14.665 1.00 93.44 91 LEU A C 1
ATOM 714 O O . LEU A 1 91 ? -9.063 7.069 14.848 1.00 93.44 91 LEU A O 1
ATOM 718 N N . ASN A 1 92 ? -9.595 9.165 15.465 1.00 90.56 92 ASN A N 1
ATOM 719 C CA . ASN A 1 92 ? -10.469 8.802 16.582 1.00 90.56 92 ASN A CA 1
ATOM 720 C C . ASN A 1 92 ? -11.792 9.584 16.522 1.00 90.56 92 ASN A C 1
ATOM 722 O O . ASN A 1 92 ? -12.049 10.495 17.311 1.00 90.56 92 ASN A O 1
ATOM 726 N N . PHE A 1 93 ? -12.648 9.219 15.566 1.00 88.94 93 PHE A N 1
ATOM 727 C CA . PHE A 1 93 ? -13.954 9.863 15.395 1.00 88.94 93 PHE A CA 1
ATOM 728 C C . PHE A 1 93 ? -14.902 9.632 16.575 1.00 88.94 93 PHE A C 1
ATOM 730 O O . PHE A 1 93 ? -15.747 10.478 16.853 1.00 88.94 93 PHE A O 1
ATOM 737 N N . ALA A 1 94 ? -14.753 8.515 17.294 1.00 88.06 94 ALA A N 1
ATOM 738 C CA . ALA A 1 94 ? -15.539 8.228 18.489 1.00 88.06 94 ALA A CA 1
ATOM 739 C C . ALA A 1 94 ? -15.345 9.321 19.549 1.00 88.06 94 ALA A C 1
ATOM 741 O O . ALA A 1 94 ? -16.313 9.882 20.070 1.00 88.06 94 ALA A O 1
ATOM 742 N N . GLU A 1 95 ? -14.089 9.664 19.834 1.00 88.81 95 GLU A N 1
ATOM 743 C CA . GLU A 1 95 ? -13.749 10.737 20.763 1.00 88.81 95 GLU A CA 1
ATOM 744 C C . GLU A 1 95 ? -14.192 12.105 20.236 1.00 88.81 95 GLU A C 1
ATOM 746 O O . GLU A 1 95 ? -14.787 12.883 20.983 1.00 88.81 95 GLU A O 1
ATOM 751 N N . GLU A 1 96 ? -13.960 12.387 18.953 1.00 91.81 96 GLU A N 1
ATOM 752 C CA . GLU A 1 96 ? -14.353 13.652 18.328 1.00 91.81 96 GLU A CA 1
ATOM 753 C C . GLU A 1 96 ? -15.868 13.891 18.419 1.00 91.81 96 GLU A C 1
ATOM 755 O O . GLU A 1 96 ? -16.311 14.944 18.885 1.00 91.81 96 GLU A O 1
ATOM 760 N N . PHE A 1 97 ? -16.682 12.902 18.045 1.00 91.25 97 PHE A N 1
ATOM 761 C CA . PHE A 1 97 ? -18.139 13.016 18.084 1.00 91.25 97 PHE A CA 1
ATOM 762 C C . PHE A 1 97 ? -18.684 13.063 19.504 1.00 91.25 97 PHE A C 1
ATOM 764 O O . PHE A 1 97 ? -19.606 13.836 19.772 1.00 91.25 97 PHE A O 1
ATOM 771 N N . THR A 1 98 ? -18.085 12.308 20.426 1.00 87.88 98 THR A N 1
ATOM 772 C CA . THR A 1 98 ? -18.450 12.363 21.846 1.00 87.88 98 THR A CA 1
ATOM 773 C C . THR A 1 98 ? -18.176 13.754 22.415 1.00 87.88 98 THR A C 1
ATOM 775 O O . THR A 1 98 ? -19.048 14.335 23.061 1.00 87.88 98 THR A O 1
ATOM 778 N N . ARG A 1 99 ? -17.009 14.336 22.109 1.00 87.81 99 ARG A N 1
ATOM 779 C CA . ARG A 1 99 ? -16.645 15.703 22.509 1.00 87.81 99 ARG A CA 1
ATOM 780 C C . ARG A 1 99 ? -17.575 16.750 21.895 1.00 87.81 99 ARG A C 1
ATOM 782 O O . ARG A 1 99 ? -17.931 17.711 22.567 1.00 87.81 99 ARG A O 1
ATOM 789 N N . ALA A 1 100 ? -18.002 16.547 20.651 1.00 89.38 100 ALA A N 1
ATOM 790 C CA . ALA A 1 100 ? -18.967 17.408 19.971 1.00 89.38 100 ALA A CA 1
ATOM 791 C C . ALA A 1 100 ? -20.425 17.189 20.428 1.00 89.38 100 ALA A C 1
ATOM 793 O O . ALA A 1 100 ? -21.325 17.866 19.934 1.00 89.38 100 ALA A O 1
ATOM 794 N N . GLY A 1 101 ? -20.690 16.231 21.324 1.00 90.44 101 GLY A N 1
ATOM 795 C CA . GLY A 1 101 ? -22.042 15.900 21.773 1.00 90.44 101 GLY A CA 1
ATOM 796 C C . GLY A 1 101 ? -22.935 15.328 20.668 1.00 90.44 101 GLY A C 1
ATOM 797 O O . GLY A 1 101 ? -24.157 15.406 20.774 1.00 90.44 101 GLY A O 1
ATOM 798 N N . ARG A 1 102 ? -22.359 14.760 19.604 1.00 87.31 102 ARG A N 1
ATOM 799 C CA . ARG A 1 102 ? -23.101 14.201 18.467 1.00 87.31 102 ARG A CA 1
ATOM 800 C C . ARG A 1 102 ? -23.353 12.715 18.690 1.00 87.31 102 ARG A C 1
ATOM 802 O O . ARG A 1 102 ? -22.465 11.985 19.117 1.00 87.31 102 ARG A O 1
ATOM 809 N N . SER A 1 103 ? -24.559 12.254 18.364 1.00 89.88 103 SER A N 1
ATOM 810 C CA . SER A 1 103 ? -24.813 10.817 18.251 1.00 89.88 103 SER A CA 1
ATOM 811 C C . SER A 1 103 ? -24.101 10.276 17.016 1.00 89.88 103 SER A C 1
ATOM 813 O O . SER A 1 103 ? -24.161 10.902 15.956 1.00 89.88 103 SER A O 1
ATOM 815 N N . TRP A 1 104 ? -23.492 9.105 17.127 1.00 89.81 104 TRP A N 1
ATOM 816 C CA . TRP A 1 104 ? -22.786 8.465 16.022 1.00 89.81 104 TRP A CA 1
ATOM 817 C C . TRP A 1 104 ? -23.036 6.961 16.026 1.00 89.81 104 TRP A C 1
ATOM 819 O O . TRP A 1 104 ? -23.710 6.413 16.900 1.00 89.81 104 TRP A O 1
ATOM 829 N N . THR A 1 105 ? -22.602 6.287 14.974 1.00 91.62 105 THR A N 1
ATOM 830 C CA . THR A 1 105 ? -22.850 4.864 14.776 1.00 91.62 105 THR A CA 1
ATOM 831 C C . THR A 1 105 ? -21.604 4.232 14.186 1.00 91.62 105 THR A C 1
ATOM 833 O O . THR A 1 105 ? -20.981 4.818 13.302 1.00 91.62 105 THR A O 1
ATOM 836 N N . GLU A 1 106 ? -21.249 3.049 14.670 1.00 90.94 106 GLU A N 1
ATOM 837 C CA . GLU A 1 106 ? -20.100 2.280 14.192 1.00 90.94 106 GLU A CA 1
ATOM 838 C C . GLU A 1 106 ? -20.451 0.819 13.963 1.00 90.94 106 GLU A C 1
ATOM 840 O O . GLU A 1 106 ? -21.465 0.328 14.451 1.00 90.94 106 GLU A O 1
ATOM 845 N N . ALA A 1 107 ? -19.601 0.126 13.212 1.00 90.50 107 ALA A N 1
ATOM 846 C CA . ALA A 1 107 ? -19.641 -1.321 13.124 1.00 90.50 107 ALA A CA 1
ATOM 847 C C . ALA A 1 107 ? -18.720 -1.913 14.199 1.00 90.50 107 ALA A C 1
ATOM 849 O O . ALA A 1 107 ? -17.547 -1.547 14.271 1.00 90.50 107 ALA A O 1
ATOM 850 N N . ASP A 1 108 ? -19.235 -2.834 15.011 1.00 86.81 108 ASP A N 1
ATOM 851 C CA . ASP A 1 108 ? -18.427 -3.582 15.970 1.00 86.81 108 ASP A CA 1
ATOM 852 C C . ASP A 1 108 ? -17.499 -4.599 15.272 1.00 86.81 108 ASP A C 1
ATOM 854 O O . ASP A 1 108 ? -17.501 -4.763 14.047 1.00 86.81 108 ASP A O 1
ATOM 858 N N . ALA A 1 109 ? -16.700 -5.326 16.058 1.00 85.88 109 ALA A N 1
ATOM 859 C CA . ALA A 1 109 ? -15.767 -6.334 15.547 1.00 85.88 109 ALA A CA 1
ATOM 860 C C . ALA A 1 109 ? -16.448 -7.505 14.803 1.00 85.88 109 ALA A C 1
ATOM 862 O O . ALA A 1 109 ? -15.771 -8.289 14.141 1.00 85.88 109 ALA A O 1
ATOM 863 N N . GLN A 1 110 ? -17.771 -7.651 14.911 1.00 88.44 110 GLN A N 1
ATOM 864 C CA . GLN A 1 110 ? -18.574 -8.640 14.192 1.00 88.44 110 GLN A CA 1
ATOM 865 C C . GLN A 1 110 ? -19.311 -8.019 12.993 1.00 88.44 110 GLN A C 1
ATOM 867 O O . GLN A 1 110 ? -20.104 -8.700 12.344 1.00 88.44 110 GLN A O 1
ATOM 872 N N . GLY A 1 111 ? -19.062 -6.741 12.695 1.00 88.00 111 GLY A N 1
ATOM 873 C CA . GLY A 1 111 ? -19.721 -5.998 11.626 1.00 88.00 111 GLY A CA 1
ATOM 874 C C . GLY A 1 111 ? -21.146 -5.560 11.967 1.00 88.00 111 GLY A C 1
ATOM 875 O O . GLY A 1 111 ? -21.883 -5.148 11.072 1.00 88.00 111 GLY A O 1
ATOM 876 N N . ARG A 1 112 ? -21.574 -5.654 13.233 1.00 91.50 112 ARG A N 1
ATOM 877 C CA . ARG A 1 112 ? -22.911 -5.216 13.650 1.00 91.50 112 ARG A CA 1
ATOM 878 C C . ARG A 1 112 ? -22.903 -3.727 13.931 1.00 91.50 112 ARG A C 1
ATOM 880 O O . ARG A 1 112 ? -21.987 -3.201 14.551 1.00 91.50 112 ARG A O 1
ATOM 887 N N . VAL A 1 113 ? -23.969 -3.063 13.516 1.00 91.50 113 VAL A N 1
ATOM 888 C CA . VAL A 1 113 ? -24.143 -1.623 13.692 1.00 91.50 113 VAL A CA 1
ATOM 889 C C . VAL A 1 113 ? -24.518 -1.309 15.149 1.00 91.50 113 VAL A C 1
ATOM 891 O O . VAL A 1 113 ? -25.529 -1.802 15.648 1.00 91.50 113 VAL A O 1
ATOM 894 N N . VAL A 1 114 ? -23.728 -0.471 15.823 1.00 91.31 114 VAL A N 1
ATOM 895 C CA . VAL A 1 114 ? -23.921 -0.007 17.206 1.00 91.31 114 VAL A CA 1
ATOM 896 C C . VAL A 1 114 ? -24.124 1.505 17.209 1.00 91.31 114 VAL A C 1
ATOM 898 O O . VAL A 1 114 ? -23.312 2.247 16.659 1.00 91.31 114 VAL A O 1
ATOM 901 N N . LYS A 1 115 ? -25.211 1.972 17.834 1.00 90.81 115 LYS A N 1
ATOM 902 C CA . LYS A 1 115 ? -25.529 3.400 17.969 1.00 90.81 115 LYS A CA 1
ATOM 903 C C . LYS A 1 115 ? -25.046 3.932 19.318 1.00 90.81 115 LYS A C 1
ATOM 905 O O . LYS A 1 115 ? -25.419 3.399 20.361 1.00 90.81 115 LYS A O 1
ATOM 910 N N . HIS A 1 116 ? -24.329 5.048 19.283 1.00 86.94 116 HIS A N 1
ATOM 911 C CA . HIS A 1 116 ? -23.909 5.819 20.447 1.00 86.94 116 HIS A CA 1
ATOM 912 C C . HIS A 1 116 ? -24.783 7.070 20.574 1.00 86.94 116 HIS A C 1
ATOM 914 O O . HIS A 1 116 ? -24.925 7.848 19.626 1.00 86.94 116 HIS A O 1
ATOM 920 N N . GLY A 1 117 ? -25.435 7.225 21.730 1.00 80.56 117 GLY A N 1
ATOM 921 C CA . GLY A 1 117 ? -26.287 8.381 22.021 1.00 80.56 117 GLY A CA 1
ATOM 922 C C . GLY A 1 117 ? -25.469 9.663 22.169 1.00 80.56 117 GLY A C 1
ATOM 923 O O . GLY A 1 117 ? -24.286 9.618 22.502 1.00 80.56 117 GLY A O 1
ATOM 924 N N . SER A 1 118 ? -26.093 10.816 21.933 1.00 76.44 118 SER A N 1
ATOM 925 C CA . SER A 1 118 ? -25.462 12.096 22.265 1.00 76.44 118 SER A CA 1
ATOM 926 C C . SER A 1 118 ? -25.373 12.280 23.780 1.00 76.44 118 SER A C 1
ATOM 928 O O . SER A 1 118 ? -26.161 11.709 24.532 1.00 76.44 118 SER A O 1
ATOM 930 N N . VAL A 1 119 ? -24.465 13.141 24.244 1.00 67.06 119 VAL A N 1
ATOM 931 C CA . VAL A 1 119 ? -24.393 13.527 25.665 1.00 67.06 119 VAL A CA 1
ATOM 932 C C . VAL A 1 119 ? -25.730 14.129 26.136 1.00 67.06 119 VAL A C 1
ATOM 934 O O . VAL A 1 119 ? -26.142 13.894 27.267 1.00 67.06 119 VAL A O 1
ATOM 937 N N . ALA A 1 120 ? -26.467 14.808 25.247 1.00 59.94 120 ALA A N 1
ATOM 938 C CA . ALA A 1 120 ? -27.826 15.290 25.505 1.00 59.94 120 ALA A CA 1
ATOM 939 C C . ALA A 1 120 ? -28.861 14.149 25.641 1.00 59.94 120 ALA A C 1
ATOM 941 O O . ALA A 1 120 ? -29.703 14.189 26.533 1.00 59.94 120 ALA A O 1
ATOM 942 N N . GLU A 1 121 ? -28.783 13.107 24.806 1.00 58.22 121 GLU A N 1
ATOM 943 C CA . GLU A 1 121 ? -29.650 11.916 24.884 1.00 58.22 121 GLU A CA 1
ATOM 944 C C . GLU A 1 121 ? -29.318 11.055 26.119 1.00 58.22 121 GLU A C 1
ATOM 946 O O . GLU A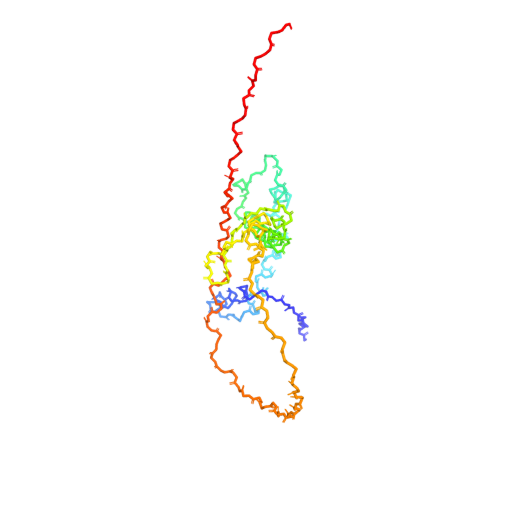 1 121 ? -30.214 10.499 26.756 1.00 58.22 121 GLU A O 1
ATOM 951 N N . ALA A 1 122 ? -28.040 10.985 26.501 1.00 60.16 122 ALA A N 1
ATOM 952 C CA . ALA A 1 122 ? -27.582 10.333 27.724 1.00 60.16 122 ALA A CA 1
ATOM 953 C C . ALA A 1 122 ? -28.016 11.105 28.982 1.00 60.16 122 ALA A C 1
ATOM 955 O O . ALA A 1 122 ? -28.461 10.477 29.939 1.00 60.16 122 ALA A O 1
ATOM 956 N N . ALA A 1 123 ? -27.969 12.443 28.964 1.00 58.38 123 ALA A N 1
ATOM 957 C CA . ALA A 1 123 ? -28.463 13.291 30.050 1.00 58.38 123 ALA A CA 1
ATOM 958 C C . ALA A 1 123 ? -29.987 13.176 30.231 1.00 58.38 123 ALA A C 1
ATOM 960 O O . ALA A 1 123 ? -30.449 13.042 31.359 1.00 58.38 123 ALA A O 1
ATOM 961 N N . LEU A 1 124 ? -30.759 13.115 29.136 1.00 58.41 124 LEU A N 1
ATOM 962 C CA . LEU A 1 124 ? -32.206 12.860 29.192 1.00 58.41 124 LEU A CA 1
ATOM 963 C C . LEU A 1 124 ? -32.555 11.464 29.736 1.00 58.41 124 LEU A C 1
ATOM 965 O O . LEU A 1 124 ? -33.593 11.290 30.367 1.00 58.41 124 LEU A O 1
ATOM 969 N N . LYS A 1 125 ? -31.709 10.453 29.499 1.00 58.44 125 LYS A N 1
ATOM 970 C CA . LYS A 1 125 ? -31.889 9.104 30.069 1.00 58.44 125 LYS A CA 1
ATOM 971 C C . LYS A 1 125 ? -31.397 8.970 31.511 1.00 58.44 125 LYS A C 1
ATOM 973 O O . LYS A 1 125 ? -31.792 8.015 32.177 1.00 58.44 125 LYS A O 1
ATOM 978 N N . ALA A 1 126 ? -30.531 9.871 31.972 1.00 53.19 126 ALA A N 1
ATOM 979 C CA . ALA A 1 126 ? -29.907 9.820 33.291 1.00 53.19 126 ALA A CA 1
ATOM 980 C C . ALA A 1 126 ? -30.690 10.567 34.385 1.00 53.19 126 ALA A C 1
ATOM 982 O O . ALA A 1 126 ? -30.221 10.599 35.524 1.00 53.19 126 ALA A O 1
ATOM 983 N N . GLU A 1 127 ? -31.869 11.135 34.095 1.00 39.41 127 GLU A N 1
ATOM 984 C CA . GLU A 1 127 ? -32.719 11.679 35.158 1.00 39.41 127 GLU A CA 1
ATOM 985 C C . GLU A 1 127 ? -33.070 10.577 36.178 1.00 39.41 127 GLU A C 1
ATOM 987 O O . GLU A 1 127 ? -33.637 9.536 35.814 1.00 39.41 127 GLU A O 1
ATOM 992 N N . PRO A 1 128 ? -32.725 10.757 37.467 1.00 42.69 128 PRO A N 1
ATOM 993 C CA . PRO A 1 128 ? -32.988 9.752 38.476 1.00 42.69 128 PRO A CA 1
ATOM 994 C C . PRO A 1 128 ? -34.495 9.680 38.717 1.00 42.69 128 PRO A C 1
ATOM 996 O O . PRO A 1 128 ? -35.114 10.652 39.150 1.00 42.69 128 PRO A O 1
ATOM 999 N N . LYS A 1 129 ? -35.087 8.496 38.510 1.00 45.16 129 LYS A N 1
ATOM 1000 C CA . LYS A 1 129 ? -36.386 8.161 39.103 1.00 45.16 129 LYS A CA 1
ATOM 1001 C C . LYS A 1 129 ? -36.258 8.250 40.624 1.00 45.16 129 LYS A C 1
ATOM 1003 O O . LYS A 1 129 ? -35.918 7.276 41.293 1.00 45.16 129 LYS A O 1
ATOM 1008 N N . ALA A 1 130 ? -36.544 9.420 41.182 1.00 43.72 130 ALA A N 1
ATOM 1009 C CA . ALA A 1 130 ? -36.925 9.529 42.574 1.00 43.72 130 ALA A CA 1
ATOM 1010 C C . ALA A 1 130 ? -38.208 8.707 42.758 1.00 43.72 130 ALA A C 1
ATOM 1012 O O . ALA A 1 130 ? -39.207 8.960 42.086 1.00 43.72 130 ALA A O 1
ATOM 1013 N N . THR A 1 131 ? -38.167 7.674 43.601 1.00 37.69 131 THR A N 1
ATOM 1014 C CA . THR A 1 131 ? -38.950 7.541 44.850 1.00 37.69 131 THR A CA 1
ATOM 1015 C C . THR A 1 131 ? -38.949 6.068 45.285 1.00 37.69 131 THR A C 1
ATOM 1017 O O . THR A 1 131 ? -39.361 5.194 44.527 1.00 37.69 131 THR A O 1
ATOM 1020 N N . GLY A 1 132 ? -38.523 5.792 46.522 1.00 33.91 132 GLY A N 1
ATOM 1021 C CA . GLY A 1 132 ? -38.681 4.482 47.165 1.00 33.91 132 GLY A CA 1
ATOM 1022 C C . GLY A 1 132 ? -37.715 4.273 48.330 1.00 33.91 132 GLY A C 1
ATOM 1023 O O . GLY A 1 132 ? -36.602 3.800 48.143 1.00 33.91 132 GLY A O 1
ATOM 1024 N N . ALA A 1 133 ? -38.136 4.679 49.525 1.00 36.00 133 ALA A N 1
ATOM 1025 C CA . ALA A 1 133 ? -37.361 4.699 50.760 1.00 36.00 133 ALA A CA 1
ATOM 1026 C C . ALA A 1 133 ? -37.183 3.325 51.451 1.00 36.00 133 ALA A C 1
ATOM 1028 O O . ALA A 1 133 ? -38.038 2.453 51.336 1.00 36.00 133 ALA A O 1
ATOM 1029 N N . ALA A 1 134 ? -36.138 3.269 52.298 1.00 35.12 134 ALA A N 1
ATOM 1030 C CA . ALA A 1 134 ? -35.867 2.351 53.424 1.00 35.12 134 ALA A CA 1
ATOM 1031 C C . ALA A 1 134 ? -35.507 0.885 53.069 1.00 35.12 134 ALA A C 1
ATOM 1033 O O . ALA A 1 134 ? -36.101 0.278 52.196 1.00 35.12 134 ALA A O 1
ATOM 1034 N N . LYS A 1 135 ? -34.552 0.202 53.718 1.00 32.19 135 LYS A N 1
ATOM 1035 C CA . LYS A 1 135 ? -34.087 0.271 55.111 1.00 32.19 135 LYS A CA 1
ATOM 1036 C C . LYS A 1 135 ? -32.691 -0.370 55.225 1.00 32.19 135 LYS A C 1
ATOM 1038 O O . LYS A 1 135 ? -32.401 -1.362 54.565 1.00 32.19 135 LYS A O 1
ATOM 1043 N N . ALA A 1 136 ? -31.853 0.175 56.103 1.00 35.56 136 ALA A N 1
ATOM 1044 C CA . ALA A 1 136 ? -30.554 -0.379 56.472 1.00 35.56 136 ALA A CA 1
ATOM 1045 C C . ALA A 1 136 ? -30.664 -1.779 57.102 1.00 35.56 136 ALA A C 1
ATOM 1047 O O . ALA A 1 136 ? -31.568 -2.029 57.900 1.00 35.56 136 ALA A O 1
ATOM 1048 N N . THR A 1 137 ? -29.682 -2.652 56.854 1.00 36.25 137 THR A N 1
ATOM 1049 C CA . THR A 1 137 ? -29.136 -3.531 57.901 1.00 36.25 137 THR A CA 1
ATOM 1050 C C . THR A 1 137 ? -27.732 -4.035 57.567 1.00 36.25 137 THR A C 1
ATOM 1052 O O . THR A 1 137 ? -27.407 -4.465 56.468 1.00 36.25 137 THR A O 1
ATOM 1055 N N . ARG A 1 138 ? -26.911 -3.907 58.602 1.00 29.72 138 ARG A N 1
ATOM 1056 C CA . ARG A 1 138 ? -25.500 -4.218 58.812 1.00 29.72 138 ARG A CA 1
ATOM 1057 C C . ARG A 1 138 ? -25.305 -5.731 58.976 1.00 29.72 138 ARG A C 1
ATOM 1059 O O . ARG A 1 138 ? -26.061 -6.344 59.721 1.00 29.72 138 ARG A O 1
ATOM 1066 N N . GLY A 1 139 ? -24.260 -6.314 58.384 1.00 29.16 139 GLY A N 1
ATOM 1067 C CA . GLY A 1 139 ? -23.897 -7.711 58.654 1.00 29.16 139 GLY A CA 1
ATOM 1068 C C . GLY A 1 139 ? -22.673 -8.213 57.887 1.00 29.16 139 GLY A C 1
ATOM 1069 O O . GLY A 1 139 ? -22.712 -8.380 56.679 1.00 29.16 139 GLY A O 1
ATOM 1070 N N . SER A 1 140 ? -21.596 -8.451 58.632 1.00 31.39 140 SER A N 1
ATOM 1071 C CA . SER A 1 140 ? -20.313 -9.076 58.280 1.00 31.39 140 SER A CA 1
ATOM 1072 C C . SER A 1 140 ? -20.358 -10.220 57.249 1.00 31.39 140 SER A C 1
ATOM 1074 O O . SER A 1 140 ? -21.265 -11.044 57.312 1.00 31.39 140 SER A O 1
ATOM 1076 N N . ARG A 1 141 ? -19.261 -10.474 56.519 1.00 34.38 141 ARG A N 1
ATOM 1077 C CA . ARG A 1 141 ? -18.128 -11.302 57.001 1.00 34.38 141 ARG A CA 1
ATOM 1078 C C . ARG A 1 141 ? -17.160 -11.630 55.858 1.00 34.38 141 ARG A C 1
ATOM 1080 O O . ARG A 1 141 ? -17.493 -12.311 54.897 1.00 34.38 141 ARG A O 1
ATOM 1087 N N . GLN A 1 142 ? -15.930 -11.172 56.033 1.00 37.84 142 GLN A N 1
ATOM 1088 C CA . GLN A 1 142 ? -14.742 -11.548 55.277 1.00 37.84 142 GLN A CA 1
ATOM 1089 C C . GLN A 1 142 ? -14.453 -13.047 55.487 1.00 37.84 142 GLN A C 1
ATOM 1091 O O . GLN A 1 142 ? -14.353 -13.498 56.632 1.00 37.84 142 GLN A O 1
ATOM 1096 N N . LYS A 1 143 ? -14.286 -13.821 54.409 1.00 34.72 143 LYS A N 1
ATOM 1097 C CA . LYS A 1 143 ? -13.597 -15.117 54.464 1.00 34.72 143 LYS A CA 1
ATOM 1098 C C . LYS A 1 143 ? -12.729 -15.307 53.224 1.00 34.72 143 LYS A C 1
ATOM 1100 O O . LYS A 1 143 ? -13.213 -15.496 52.116 1.00 34.72 143 LYS A O 1
ATOM 1105 N N . SER A 1 144 ? -11.430 -15.217 53.486 1.00 33.31 144 SER A N 1
ATOM 1106 C CA . SER A 1 144 ? -10.332 -15.712 52.666 1.00 33.31 144 SER A CA 1
ATOM 1107 C C . SER A 1 144 ? -10.529 -17.198 52.353 1.00 33.31 144 SER A C 1
ATOM 1109 O O . SER A 1 144 ? -10.825 -17.983 53.257 1.00 33.31 144 SER A O 1
ATOM 1111 N N . ALA A 1 145 ? -10.328 -17.573 51.092 1.00 33.66 145 ALA A N 1
ATOM 1112 C CA . ALA A 1 145 ? -9.940 -18.923 50.717 1.00 33.66 145 ALA A CA 1
ATOM 1113 C C . ALA A 1 145 ? -9.037 -18.858 49.479 1.00 33.66 145 ALA A C 1
ATOM 1115 O O . ALA A 1 145 ? -9.463 -18.529 48.375 1.00 33.66 145 ALA A O 1
ATOM 1116 N N . SER A 1 146 ? -7.765 -19.146 49.734 1.00 33.25 146 SER A N 1
ATOM 1117 C CA . SER A 1 146 ? -6.721 -19.466 48.769 1.00 33.25 146 SER A CA 1
ATOM 1118 C C . SER A 1 146 ? -7.149 -20.651 47.894 1.00 33.25 146 SER A C 1
ATOM 1120 O O . SER A 1 146 ? -7.606 -21.667 48.418 1.00 33.25 146 SER A O 1
ATOM 1122 N N . GLY A 1 147 ? -7.009 -20.522 46.573 1.00 28.83 147 GLY A N 1
ATOM 1123 C CA . GLY A 1 147 ? -7.391 -21.548 45.603 1.00 28.83 147 GLY A CA 1
ATOM 1124 C C . GLY A 1 147 ? -6.495 -21.513 44.367 1.00 28.83 147 GLY A C 1
ATOM 1125 O O . GLY A 1 147 ? -6.598 -20.625 43.530 1.00 28.83 147 GLY A O 1
ATOM 1126 N N . THR A 1 148 ? -5.600 -22.491 44.299 1.00 30.38 148 THR A N 1
ATOM 1127 C CA . THR A 1 148 ? -4.611 -22.808 43.262 1.00 30.38 148 THR A CA 1
ATOM 1128 C C . THR A 1 148 ? -5.103 -22.652 41.814 1.00 30.38 148 THR A C 1
ATOM 1130 O O . THR A 1 148 ? -6.071 -23.290 41.405 1.00 30.38 148 THR A O 1
ATOM 1133 N N . ILE A 1 149 ? -4.362 -21.893 40.995 1.00 31.48 149 ILE A N 1
ATOM 1134 C CA . ILE A 1 149 ? -4.542 -21.832 39.536 1.00 31.48 149 ILE A CA 1
ATOM 1135 C C . ILE A 1 149 ? -3.916 -23.087 38.908 1.00 31.48 149 ILE A C 1
ATOM 1137 O O . ILE A 1 149 ? -2.697 -23.252 38.911 1.00 31.48 149 ILE A O 1
ATOM 1141 N N . ARG A 1 150 ? -4.748 -23.974 38.348 1.00 31.33 150 ARG A N 1
ATOM 1142 C CA . ARG A 1 150 ? -4.315 -25.011 37.397 1.00 31.33 150 ARG A CA 1
ATOM 1143 C C . ARG A 1 150 ? -4.439 -24.463 35.977 1.00 31.33 150 ARG A C 1
ATOM 1145 O O . ARG A 1 150 ? -5.519 -24.056 35.560 1.00 31.33 150 ARG A O 1
ATOM 1152 N N . VAL A 1 151 ? -3.336 -24.490 35.235 1.00 29.27 151 VAL A N 1
ATOM 1153 C CA . VAL A 1 151 ? -3.299 -24.213 33.795 1.00 29.27 151 VAL A CA 1
ATOM 1154 C C . VAL A 1 151 ? -3.942 -25.391 33.065 1.00 29.27 151 VAL A C 1
ATOM 1156 O O . VAL A 1 151 ? -3.410 -26.500 33.084 1.00 29.27 151 VAL A O 1
ATOM 1159 N N . VAL A 1 152 ? -5.083 -25.153 32.416 1.00 27.98 152 VAL A N 1
ATOM 1160 C CA . VAL A 1 152 ? -5.677 -26.076 31.442 1.00 27.98 152 VAL A CA 1
ATOM 1161 C C . VAL A 1 152 ? -5.655 -25.435 30.059 1.00 27.98 152 VAL A C 1
ATOM 1163 O O . VAL A 1 152 ? -5.983 -24.269 29.865 1.00 27.98 152 VAL A O 1
ATOM 1166 N N . LYS A 1 153 ? -5.187 -26.246 29.117 1.00 28.78 153 LYS A N 1
ATOM 1167 C CA . LYS A 1 153 ? -4.876 -25.984 27.713 1.00 28.78 153 LYS A CA 1
ATOM 1168 C C . LYS A 1 153 ? -6.112 -25.459 26.964 1.00 28.78 153 LYS A C 1
ATOM 1170 O O . LYS A 1 153 ? -7.086 -26.191 26.814 1.00 28.78 153 LYS A O 1
ATOM 1175 N N . ALA A 1 154 ? -6.061 -24.230 26.451 1.00 27.89 154 ALA A N 1
ATOM 1176 C CA . ALA A 1 154 ? -7.050 -23.737 25.496 1.00 27.89 154 ALA A CA 1
ATOM 1177 C C . ALA A 1 154 ? -6.720 -24.290 24.100 1.00 27.89 154 ALA A C 1
ATOM 1179 O O . ALA A 1 154 ? -5.721 -23.918 23.487 1.00 27.89 154 ALA A O 1
ATOM 1180 N N . SER A 1 155 ? -7.557 -25.207 23.618 1.00 35.22 155 SER A N 1
ATOM 1181 C CA . SER A 1 155 ? -7.602 -25.657 22.228 1.00 35.22 155 SER A CA 1
ATOM 1182 C C . SER A 1 155 ? -8.949 -25.245 21.636 1.00 35.22 155 SER A C 1
ATOM 1184 O O . SER A 1 155 ? -9.968 -25.346 22.313 1.00 35.22 155 SER A O 1
ATOM 1186 N N . ALA A 1 156 ? -8.917 -24.818 20.370 1.00 34.31 156 ALA A N 1
ATOM 1187 C CA . ALA A 1 156 ? -10.047 -24.480 19.499 1.00 34.31 156 ALA A CA 1
ATOM 1188 C C . ALA A 1 156 ? -10.796 -23.154 19.771 1.00 34.31 156 ALA A C 1
ATOM 1190 O O . ALA A 1 156 ? -11.958 -23.151 20.155 1.00 34.31 156 ALA A O 1
ATOM 1191 N N . ALA A 1 157 ? -10.170 -22.012 19.448 1.00 32.16 157 ALA A N 1
ATOM 1192 C CA . ALA A 1 157 ? -10.901 -20.747 19.239 1.00 32.16 157 ALA A CA 1
ATOM 1193 C C . ALA A 1 157 ? -10.278 -19.785 18.196 1.00 32.16 157 ALA A C 1
ATOM 1195 O O . ALA A 1 157 ? -10.636 -18.614 18.147 1.00 32.16 157 ALA A O 1
ATOM 1196 N N . SER A 1 158 ? -9.377 -20.240 17.316 1.00 35.03 158 SER A N 1
ATOM 1197 C CA . SER A 1 158 ? -8.637 -19.338 16.400 1.00 35.03 158 SER A CA 1
ATOM 1198 C C . SER A 1 158 ? -9.184 -19.270 14.964 1.00 35.03 158 SER A C 1
ATOM 1200 O O . SER A 1 158 ? -8.468 -18.874 14.043 1.00 35.03 158 SER A O 1
ATOM 1202 N N . ARG A 1 159 ? -10.443 -19.664 14.715 1.00 31.83 159 ARG A N 1
ATOM 1203 C CA . ARG A 1 159 ? -11.035 -19.637 13.357 1.00 31.83 159 ARG A CA 1
ATOM 1204 C C . ARG A 1 159 ? -12.077 -18.535 13.123 1.00 31.83 159 ARG A C 1
ATOM 1206 O O . ARG A 1 159 ? -12.373 -18.267 11.968 1.00 31.83 159 ARG A O 1
ATOM 1213 N N . ALA A 1 160 ? -12.539 -17.841 14.165 1.00 31.52 160 ALA A N 1
ATOM 1214 C CA . ALA A 1 160 ? -13.601 -16.829 14.058 1.00 31.52 160 ALA A CA 1
ATOM 1215 C C . ALA A 1 160 ? -13.117 -15.364 13.948 1.00 31.52 160 ALA A C 1
ATOM 1217 O O . ALA A 1 160 ? -13.933 -14.476 13.744 1.00 31.52 160 ALA A O 1
ATOM 1218 N N . LEU A 1 161 ? -11.809 -15.090 14.035 1.00 33.38 161 LEU A N 1
ATOM 1219 C CA . LEU A 1 161 ? -11.261 -13.718 13.984 1.00 33.38 161 LEU A CA 1
ATOM 1220 C C . LEU A 1 161 ? -10.875 -13.239 12.570 1.00 33.38 161 LEU A C 1
ATOM 1222 O O . LEU A 1 161 ? -10.334 -12.152 12.414 1.00 33.38 161 LEU A O 1
ATOM 1226 N N . ARG A 1 162 ? -11.145 -14.037 11.529 1.00 36.44 162 ARG A N 1
ATOM 1227 C CA . ARG A 1 162 ? -10.621 -13.815 10.168 1.00 36.44 162 ARG A CA 1
ATOM 1228 C C . ARG A 1 162 ? -11.488 -12.963 9.230 1.00 36.44 162 ARG A C 1
ATOM 1230 O O . ARG A 1 162 ? -11.065 -12.731 8.112 1.00 36.44 162 ARG A O 1
ATOM 1237 N N . ASN A 1 163 ? -12.637 -12.454 9.681 1.00 32.19 163 ASN A N 1
ATOM 1238 C CA . ASN A 1 163 ? -13.515 -11.601 8.859 1.00 32.19 163 ASN A CA 1
ATOM 1239 C C . ASN A 1 163 ? -13.694 -10.163 9.384 1.00 32.19 163 ASN A C 1
ATOM 1241 O O . ASN A 1 163 ? -14.486 -9.415 8.825 1.00 32.19 163 ASN A O 1
ATOM 1245 N N . ALA A 1 164 ? -12.975 -9.756 10.436 1.00 35.91 164 ALA A N 1
ATOM 1246 C CA . ALA A 1 164 ? -13.146 -8.427 11.036 1.00 35.91 164 ALA A CA 1
ATOM 1247 C C . ALA A 1 164 ? -12.252 -7.330 10.419 1.00 35.91 164 ALA A C 1
ATOM 1249 O O . ALA A 1 164 ? -12.465 -6.148 10.679 1.00 35.91 164 ALA A O 1
ATOM 1250 N N . SER A 1 165 ? -11.267 -7.685 9.587 1.00 33.84 165 SER A N 1
ATOM 1251 C CA . SER A 1 165 ? -10.283 -6.730 9.053 1.00 33.84 165 SER A CA 1
ATOM 1252 C C . SER A 1 165 ? -10.642 -6.232 7.651 1.00 33.84 165 SER A C 1
ATOM 1254 O O . SER A 1 165 ? -9.856 -6.338 6.723 1.00 33.84 165 SER A O 1
ATOM 1256 N N . ALA A 1 166 ? -11.874 -5.754 7.486 1.00 38.09 166 ALA A N 1
ATOM 1257 C CA . ALA A 1 166 ? -12.299 -4.831 6.425 1.00 38.09 166 ALA A CA 1
ATOM 1258 C C . ALA A 1 166 ? -13.768 -4.438 6.656 1.00 38.09 166 ALA A C 1
ATOM 1260 O O . ALA A 1 166 ? -14.592 -4.478 5.742 1.00 38.09 166 ALA A O 1
ATOM 1261 N N . SER A 1 167 ? -14.142 -4.087 7.891 1.00 31.42 167 SER A N 1
ATOM 1262 C CA . SER A 1 167 ? -15.459 -3.488 8.110 1.00 31.42 167 SER A CA 1
ATOM 1263 C C . SER A 1 167 ? -15.472 -2.120 7.432 1.00 31.42 167 SER A C 1
ATOM 1265 O O . SER A 1 167 ? -14.836 -1.176 7.900 1.00 31.42 167 SER A O 1
ATOM 1267 N N . LYS A 1 168 ? -16.175 -2.027 6.297 1.00 39.72 168 LYS A N 1
ATOM 1268 C CA . LYS A 1 168 ? -16.613 -0.764 5.698 1.00 39.72 168 LYS A CA 1
ATOM 1269 C C . LYS A 1 168 ? -17.317 0.041 6.787 1.00 39.72 168 LYS A C 1
ATOM 1271 O O . LYS A 1 168 ? -18.457 -0.243 7.145 1.00 39.72 168 LYS A O 1
ATOM 1276 N N . VAL A 1 169 ? -16.626 1.035 7.329 1.00 38.66 169 VAL A N 1
ATOM 1277 C CA . VAL A 1 169 ? -17.216 2.007 8.243 1.00 38.66 169 VAL A CA 1
ATOM 1278 C C . VAL A 1 169 ? -18.004 2.994 7.382 1.00 38.66 169 VAL A C 1
ATOM 1280 O O . VAL A 1 169 ? -17.471 3.979 6.883 1.00 38.66 169 VAL A O 1
ATOM 1283 N N . THR A 1 170 ? -19.278 2.692 7.137 1.00 35.06 170 THR A N 1
ATOM 1284 C CA . THR A 1 170 ? -20.226 3.658 6.571 1.00 35.06 170 THR A CA 1
ATOM 1285 C C . THR A 1 170 ? -20.789 4.486 7.723 1.00 35.06 170 THR A C 1
ATOM 1287 O O . THR A 1 170 ? -21.711 4.058 8.412 1.00 35.06 170 THR A O 1
ATOM 1290 N N . ILE A 1 171 ? -20.207 5.664 7.961 1.00 42.88 171 ILE A N 1
ATOM 1291 C CA . ILE A 1 171 ? -20.716 6.623 8.950 1.00 42.88 171 ILE A CA 1
ATOM 1292 C C . ILE A 1 171 ? -21.862 7.396 8.301 1.00 42.88 171 ILE A C 1
ATOM 1294 O O . ILE A 1 171 ? -21.639 8.232 7.429 1.00 42.88 171 ILE A O 1
ATOM 1298 N N . VAL A 1 172 ? -23.096 7.122 8.719 1.00 40.97 172 VAL A N 1
ATOM 1299 C CA . VAL A 1 172 ? -24.256 7.938 8.341 1.00 40.97 172 VAL A CA 1
ATOM 1300 C C . VAL A 1 172 ? -24.459 8.997 9.417 1.00 40.97 172 VAL A C 1
ATOM 1302 O O . VAL A 1 172 ? -24.908 8.703 10.525 1.00 40.97 172 VAL A O 1
ATOM 1305 N N . VAL A 1 173 ? -24.122 10.243 9.090 1.00 41.47 173 VAL A N 1
ATOM 1306 C CA . VAL A 1 173 ? -24.456 11.409 9.912 1.00 41.47 173 VAL A CA 1
ATOM 1307 C C . VAL A 1 173 ? -25.928 11.738 9.682 1.00 41.47 173 VAL A C 1
ATOM 1309 O O . VAL A 1 173 ? -26.325 12.075 8.570 1.00 41.47 173 VAL A O 1
ATOM 1312 N N . LYS A 1 174 ? -26.753 11.647 10.728 1.00 40.06 174 LYS A N 1
ATOM 1313 C CA . LYS A 1 174 ? -28.122 12.168 10.693 1.00 40.06 174 LYS A CA 1
ATOM 1314 C C . LYS A 1 174 ? -28.114 13.574 11.282 1.00 40.06 174 LYS A C 1
ATOM 1316 O O . LYS A 1 174 ? -28.131 13.719 12.502 1.00 40.06 174 LYS A O 1
ATOM 1321 N N . ASP A 1 175 ? -28.085 14.589 10.421 1.00 34.47 175 ASP A N 1
ATOM 1322 C CA . ASP A 1 175 ? -28.385 15.955 10.844 1.00 34.47 175 ASP A CA 1
ATOM 1323 C C . ASP A 1 175 ? -29.854 16.015 11.272 1.00 34.47 175 ASP A C 1
ATOM 1325 O O . ASP A 1 175 ? -30.779 15.825 10.478 1.00 34.47 175 ASP A O 1
ATOM 1329 N N . ALA A 1 176 ? -30.078 16.228 12.565 1.00 38.31 176 ALA A N 1
ATOM 1330 C CA . ALA A 1 176 ? -31.373 16.653 13.061 1.00 38.31 176 ALA A CA 1
ATOM 1331 C C . ALA A 1 176 ? -31.519 18.138 12.704 1.00 38.31 176 ALA A C 1
ATOM 1333 O O . ALA A 1 176 ? -30.847 18.987 13.286 1.00 38.31 176 ALA A O 1
ATOM 1334 N N . GLY A 1 177 ? -32.342 18.426 11.693 1.00 32.00 177 GLY A N 1
ATOM 1335 C CA . GLY A 1 177 ? -32.586 19.776 11.194 1.00 32.00 177 GLY A CA 1
ATOM 1336 C C . GLY A 1 177 ? -32.982 20.760 12.297 1.00 32.00 177 GLY A C 1
ATOM 1337 O O . GLY A 1 177 ? -33.778 20.442 13.181 1.00 32.00 177 GLY A O 1
ATOM 1338 N N . ALA A 1 178 ? -32.428 21.969 12.219 1.00 33.31 178 ALA A N 1
ATOM 1339 C CA . ALA A 1 178 ? -32.845 23.092 13.046 1.00 33.31 178 ALA A CA 1
ATOM 1340 C C . ALA A 1 178 ? -34.141 23.726 12.488 1.00 33.31 178 ALA A C 1
ATOM 1342 O O . ALA A 1 178 ? -34.295 23.828 11.268 1.00 33.31 178 ALA A O 1
ATOM 1343 N N . PRO A 1 179 ? -35.073 24.162 13.355 1.00 37.44 179 PRO A N 1
ATOM 1344 C CA . PRO A 1 179 ? -36.360 24.716 12.951 1.00 37.44 179 PRO A CA 1
ATOM 1345 C C . PRO A 1 179 ? -36.258 26.159 12.434 1.00 37.44 179 PRO A C 1
ATOM 1347 O O . PRO A 1 179 ? -35.5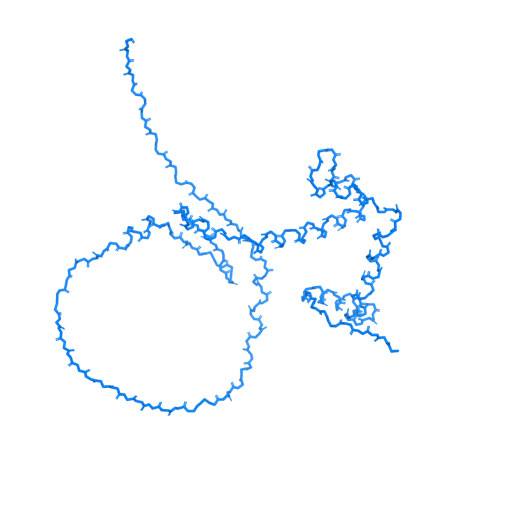47 27.004 12.977 1.00 37.44 179 PRO A O 1
ATOM 1350 N N . THR A 1 180 ? -37.059 26.438 11.407 1.00 42.59 180 THR A N 1
ATOM 1351 C CA . THR A 1 180 ? -37.489 27.766 10.954 1.00 42.59 180 THR A CA 1
ATOM 1352 C C . THR A 1 180 ? -37.925 28.655 12.120 1.00 42.59 180 THR A C 1
ATOM 1354 O O . THR A 1 180 ? -38.881 28.318 12.816 1.00 42.59 180 THR A O 1
ATOM 1357 N N . SER A 1 181 ? -37.294 29.825 12.264 1.00 39.66 181 SER A N 1
ATOM 1358 C CA . SER A 1 181 ? -37.796 30.929 13.087 1.00 39.66 181 SER A CA 1
ATOM 1359 C C . SER A 1 181 ? -37.958 32.193 12.251 1.00 39.66 181 SER A C 1
ATOM 1361 O O . SER A 1 181 ? -37.104 32.566 11.447 1.00 39.66 181 SER A O 1
ATOM 1363 N N . ALA A 1 182 ? -39.124 32.800 12.440 1.00 38.19 182 ALA A N 1
ATOM 1364 C CA . ALA A 1 182 ? -39.711 33.874 11.667 1.00 38.19 182 ALA A CA 1
ATOM 1365 C C . ALA A 1 182 ? -38.917 35.185 11.742 1.00 38.19 182 ALA A C 1
ATOM 1367 O O . ALA A 1 182 ? -38.508 35.626 12.815 1.00 38.19 182 ALA A O 1
ATOM 1368 N N . ARG A 1 183 ? -38.786 35.863 10.597 1.00 33.91 183 ARG A N 1
ATOM 1369 C CA . ARG A 1 183 ? -38.330 37.253 10.538 1.00 33.91 183 ARG A CA 1
ATOM 1370 C C . ARG A 1 183 ? -39.552 38.166 10.587 1.00 33.91 183 ARG A C 1
ATOM 1372 O O . ARG A 1 183 ? -40.309 38.266 9.623 1.00 33.91 183 ARG A O 1
ATOM 1379 N N . ALA A 1 184 ? -39.747 38.787 11.747 1.00 37.12 184 ALA A N 1
ATOM 1380 C CA . ALA A 1 184 ? -40.731 39.831 11.968 1.00 37.12 184 ALA A CA 1
ATOM 1381 C C . ALA A 1 184 ? -40.476 41.020 11.029 1.00 37.12 184 ALA A C 1
ATOM 1383 O O . ALA A 1 184 ? -39.344 41.477 10.860 1.00 37.12 184 ALA A O 1
ATOM 1384 N N . ARG A 1 185 ? -41.561 41.515 10.430 1.00 38.25 185 ARG A N 1
ATOM 1385 C CA . ARG A 1 185 ? -41.633 42.834 9.805 1.00 38.25 185 ARG A CA 1
ATOM 1386 C C . ARG A 1 185 ? -41.542 43.891 10.907 1.00 38.25 185 ARG A C 1
ATOM 1388 O O . ARG A 1 185 ? -42.295 43.816 11.871 1.00 38.25 185 ARG A O 1
ATOM 1395 N N . SER A 1 186 ? -40.687 44.890 10.724 1.00 41.00 186 SER A N 1
ATOM 1396 C CA . SER A 1 186 ? -40.807 46.180 11.404 1.00 41.00 186 SER A CA 1
ATOM 1397 C C . SER A 1 186 ? -40.494 47.270 10.391 1.00 41.00 186 SER A C 1
ATOM 1399 O O . SER A 1 186 ? -39.362 47.381 9.926 1.00 41.00 186 SER A O 1
ATOM 1401 N N . ASN A 1 187 ? -41.532 48.021 10.031 1.00 37.91 187 ASN A N 1
ATOM 1402 C CA . ASN A 1 187 ? -41.433 49.320 9.383 1.00 37.91 187 ASN A CA 1
ATOM 1403 C C . ASN A 1 187 ? -40.877 50.331 10.390 1.00 37.91 187 ASN A C 1
ATOM 1405 O O . ASN A 1 187 ? -41.431 50.448 11.485 1.00 37.91 187 ASN A O 1
ATOM 1409 N N . SER A 1 188 ? -39.861 51.089 9.994 1.00 43.66 188 SER A N 1
ATOM 1410 C CA . SER A 1 188 ? -39.790 52.560 10.074 1.00 43.66 188 SER A CA 1
ATOM 1411 C C . SER A 1 188 ? -38.540 53.020 9.342 1.00 43.66 188 SER A C 1
ATOM 1413 O O . SER A 1 188 ? -37.481 52.395 9.573 1.00 43.66 188 SER A O 1
#

pLDDT: mean 71.56, std 26.73, range [27.89, 97.81]

Sequence (188 aa):
MSTTTPMRVDVDLVDAAKSVGALESRSATQQLSHWARIGRELETSPGTNHRDIQRVLAGEAGYEYDDLEERDQAVVRASWNEQIEKRRASLNFAEEFTRAGRSWTEADAQGRVVKHGSVAEAALKAEPKATGAAKATRGSRQKSASGTIRVVKASAASRALRNASASKVTIVVKDAGAPTSARARSNS

Secondary structure (DSSP, 8-state):
----------HHHHHHHHHHHHHTT--HHHHHHHHHHHHHHHHHSTT--HHHHHHHHHT-TT--GGGS-HHHHHHHHHHHHHHHHHHHHH--HHHHHHHTT--EEEE-TTS-EEEEPPHHHHHHH------------------------------S--SSSTT-TT----------PPP---------

Foldseek 3Di:
DDDDDDDDDDPVLLVVLCVVCVVVVHHSVRSVVVVVVVVVCLVVDPLAPVPLLVCCVVVPPPRHLVPDDPSSNVVNVVVVVVVVVVVVVVDDVVVVCQVVQAKWWWQDLLRDIDTDHGPVRVVVVPDDPDDDDDDDDDDDDDDDDDDDDDDDDDDDDPPPNPPRPDNPTPIDGDPPDDDDDDDDDDDD

Organism: NCBI:txid412690

InterPro domains:
  IPR021831 ParD-like antitoxin of type II bacterial toxin-antitoxin system [PF11903] (7-61)